Protein AF-A0A526QF40-F1 (afdb_monomer_lite)

Radius of gyration: 26.09 Å; chains: 1; bounding box: 60×50×56 Å

Structure (mmCIF, N/CA/C/O backbone):
data_AF-A0A526QF40-F1
#
_entry.id   AF-A0A526QF40-F1
#
loop_
_atom_site.group_PDB
_atom_site.id
_atom_site.type_symbol
_atom_site.label_atom_id
_atom_site.label_alt_id
_atom_site.label_comp_id
_atom_site.label_asym_id
_atom_site.label_entity_id
_atom_site.label_seq_id
_atom_site.pdbx_PDB_ins_code
_atom_site.Cartn_x
_atom_site.Cartn_y
_atom_site.Cartn_z
_atom_site.occupancy
_atom_site.B_iso_or_equiv
_atom_site.auth_seq_id
_atom_site.auth_comp_id
_atom_site.auth_asym_id
_atom_site.auth_atom_id
_atom_site.pdbx_PDB_model_num
ATOM 1 N N . TYR A 1 1 ? -21.913 17.035 0.992 1.00 88.56 1 TYR A N 1
ATOM 2 C CA . TYR A 1 1 ? -21.955 15.615 1.422 1.00 88.56 1 TYR A CA 1
ATOM 3 C C . TYR A 1 1 ? -23.351 15.010 1.509 1.00 88.56 1 TYR A C 1
ATOM 5 O O . TYR A 1 1 ? -23.671 14.217 0.642 1.00 88.56 1 TYR A O 1
ATOM 13 N N . LYS A 1 2 ? -24.195 15.304 2.517 1.00 87.56 2 LYS A N 1
ATOM 14 C CA . LYS A 1 2 ? -25.513 14.632 2.636 1.00 87.56 2 LYS A CA 1
ATOM 15 C C . LYS A 1 2 ? -26.484 14.991 1.498 1.00 87.56 2 LYS A C 1
ATOM 17 O O . LYS A 1 2 ? -27.150 14.095 1.007 1.00 87.56 2 LYS A O 1
ATOM 22 N N . LEU A 1 3 ? -26.480 16.245 1.030 1.00 88.25 3 LEU A N 1
ATOM 23 C CA . LEU A 1 3 ? -27.212 16.661 -0.179 1.00 88.25 3 LEU A CA 1
ATOM 24 C C . LEU A 1 3 ? -26.715 15.911 -1.424 1.00 88.25 3 LEU A C 1
ATOM 26 O O . LEU A 1 3 ? -27.496 15.237 -2.069 1.00 88.25 3 LEU A O 1
ATOM 30 N N . GLU A 1 4 ? -25.400 15.880 -1.661 1.00 87.56 4 GLU A N 1
ATOM 31 C CA . GLU A 1 4 ? -24.815 15.108 -2.774 1.00 87.56 4 GLU A CA 1
ATOM 32 C C . GLU A 1 4 ? -25.116 13.600 -2.722 1.00 87.56 4 GLU A C 1
ATOM 34 O O . GLU A 1 4 ? -25.084 12.930 -3.751 1.00 87.56 4 GLU A O 1
ATOM 39 N N . LEU A 1 5 ? -25.341 13.033 -1.531 1.00 87.12 5 LEU A N 1
ATOM 40 C CA . LEU A 1 5 ? -25.782 11.645 -1.394 1.00 87.12 5 LEU A CA 1
ATOM 41 C C . LEU A 1 5 ? -27.256 11.482 -1.770 1.00 87.12 5 LEU A C 1
ATOM 43 O O . LEU A 1 5 ? -27.592 10.454 -2.340 1.00 87.12 5 LEU A O 1
ATOM 47 N N . ILE A 1 6 ? -28.106 12.465 -1.462 1.00 89.56 6 ILE A N 1
ATOM 48 C CA . ILE A 1 6 ? -29.512 12.488 -1.886 1.00 89.56 6 ILE A CA 1
ATOM 49 C C . ILE A 1 6 ? -29.590 12.627 -3.407 1.00 89.56 6 ILE A C 1
ATOM 51 O O . ILE A 1 6 ? -30.239 11.806 -4.039 1.00 89.56 6 ILE A O 1
ATOM 55 N N . ASP A 1 7 ? -28.855 13.576 -3.990 1.00 90.06 7 ASP A N 1
ATOM 56 C CA . ASP A 1 7 ? -28.849 13.830 -5.440 1.00 90.06 7 ASP A CA 1
ATOM 57 C C . ASP A 1 7 ? -28.314 12.635 -6.253 1.00 90.06 7 ASP A C 1
ATOM 59 O O . ASP A 1 7 ? -28.586 12.501 -7.442 1.00 90.06 7 ASP A O 1
ATOM 63 N N . ALA A 1 8 ? -27.522 11.761 -5.622 1.00 88.31 8 ALA A N 1
ATOM 64 C CA . ALA A 1 8 ? -27.008 10.539 -6.234 1.00 88.31 8 ALA A CA 1
ATOM 65 C C . ALA A 1 8 ? -27.970 9.342 -6.128 1.00 88.31 8 ALA A C 1
ATOM 67 O O . ALA A 1 8 ? -27.685 8.290 -6.708 1.00 88.31 8 ALA A O 1
ATOM 68 N N . ILE A 1 9 ? -29.059 9.453 -5.363 1.00 88.00 9 ILE A N 1
ATOM 69 C CA . ILE A 1 9 ? -30.074 8.404 -5.249 1.00 88.00 9 ILE A CA 1
ATOM 70 C C . ILE A 1 9 ? -31.098 8.610 -6.375 1.00 88.00 9 ILE A C 1
ATOM 72 O O . ILE A 1 9 ? -31.646 9.702 -6.480 1.00 88.00 9 ILE A O 1
ATOM 76 N N . PRO A 1 10 ? -31.365 7.588 -7.210 1.00 91.56 10 PRO A N 1
ATOM 77 C CA . PRO A 1 10 ? -32.375 7.675 -8.262 1.00 91.56 10 PRO A CA 1
ATOM 78 C C . PRO A 1 10 ? -33.768 8.043 -7.737 1.00 91.56 10 PRO A C 1
ATOM 80 O O . PRO A 1 10 ? -34.163 7.580 -6.665 1.00 91.56 10 PRO A O 1
ATOM 83 N N . ASP A 1 11 ? -34.525 8.806 -8.529 1.00 89.25 11 ASP A N 1
ATOM 84 C CA . ASP A 1 11 ? -35.860 9.314 -8.167 1.00 89.25 11 ASP A CA 1
ATOM 85 C C . ASP A 1 11 ? -36.890 8.207 -7.880 1.00 89.25 11 ASP A C 1
ATOM 87 O O . ASP A 1 11 ? -37.885 8.438 -7.196 1.00 89.25 11 ASP A O 1
ATOM 91 N N . ASP A 1 12 ? -36.668 6.997 -8.401 1.00 92.56 12 ASP A N 1
ATOM 92 C CA . ASP A 1 12 ? -37.526 5.829 -8.195 1.00 92.56 12 ASP A CA 1
ATOM 93 C C . ASP A 1 12 ? -37.230 5.073 -6.885 1.00 92.56 12 ASP A C 1
ATOM 95 O O . ASP A 1 12 ? -37.851 4.044 -6.614 1.00 92.56 12 ASP A O 1
ATOM 99 N N . GLN A 1 13 ? -36.294 5.562 -6.061 1.00 88.94 13 GLN A N 1
ATOM 100 C CA . GLN A 1 13 ? -35.914 4.937 -4.796 1.00 88.94 13 GLN A CA 1
ATOM 101 C C . GLN A 1 13 ? -36.333 5.756 -3.575 1.00 88.94 13 GLN A C 1
ATOM 103 O O . GLN A 1 13 ? -36.041 6.943 -3.453 1.00 88.94 13 GLN A O 1
ATOM 108 N N . ASP A 1 14 ? -36.911 5.066 -2.591 1.00 87.25 14 ASP A N 1
ATOM 109 C CA . ASP A 1 14 ? -37.282 5.681 -1.320 1.00 87.25 14 ASP A CA 1
ATOM 110 C C . ASP A 1 14 ? -36.059 6.173 -0.528 1.00 87.25 14 ASP A C 1
ATOM 112 O O . ASP A 1 14 ? -35.090 5.439 -0.274 1.00 87.25 14 ASP A O 1
ATOM 116 N N . LEU A 1 15 ? -36.156 7.409 -0.040 1.00 89.25 15 LEU A N 1
ATOM 117 C CA . LEU A 1 15 ? -35.230 7.978 0.932 1.00 89.25 15 LEU A CA 1
ATOM 118 C C . LEU A 1 15 ? -35.667 7.607 2.350 1.00 89.25 15 LEU A C 1
ATOM 120 O O . LEU A 1 15 ? -36.822 7.782 2.736 1.00 89.25 15 LEU A O 1
ATOM 124 N N . LYS A 1 16 ? -34.719 7.124 3.154 1.00 90.50 16 LYS A N 1
ATOM 125 C CA . LYS A 1 16 ? -34.937 6.808 4.568 1.00 90.50 16 LYS A CA 1
ATOM 126 C C . LYS A 1 16 ? -33.999 7.628 5.438 1.00 90.50 16 LYS A C 1
ATOM 128 O O . LYS A 1 16 ? -32.801 7.717 5.166 1.00 90.50 16 LYS A O 1
ATOM 133 N N . ILE A 1 17 ? -34.565 8.210 6.488 1.00 91.69 17 ILE A N 1
ATOM 134 C CA . ILE A 1 17 ? -33.840 8.932 7.530 1.00 91.69 17 ILE A CA 1
ATOM 135 C C . ILE A 1 17 ? -34.020 8.147 8.825 1.00 91.69 17 ILE A C 1
ATOM 137 O O . ILE A 1 17 ? -35.141 7.815 9.209 1.00 91.69 17 ILE A O 1
ATOM 141 N N . TYR A 1 18 ? -32.909 7.850 9.487 1.00 93.31 18 TYR A N 1
ATOM 142 C CA . TYR A 1 18 ? -32.903 7.319 10.839 1.00 93.31 18 TYR A CA 1
ATOM 143 C C . TYR A 1 18 ? -32.819 8.480 11.828 1.00 93.31 18 TYR A C 1
ATOM 145 O O . TYR A 1 18 ? -31.994 9.371 11.648 1.00 93.31 18 TYR A O 1
ATOM 153 N N . ALA A 1 19 ? -33.645 8.468 12.871 1.00 93.25 19 ALA A N 1
ATOM 154 C CA . ALA A 1 19 ? -33.648 9.490 13.912 1.00 93.25 19 ALA A CA 1
ATOM 155 C C . ALA A 1 19 ? -33.540 8.849 15.302 1.00 93.25 19 ALA A C 1
ATOM 157 O O . ALA A 1 19 ? -34.171 7.831 15.581 1.00 93.25 19 ALA A O 1
ATOM 158 N N . GLN A 1 20 ? -32.744 9.465 16.171 1.00 92.81 20 GLN A N 1
ATOM 159 C CA . GLN A 1 20 ? -32.488 9.074 17.551 1.00 92.81 20 GLN A CA 1
ATOM 160 C C . GLN A 1 20 ? -32.451 10.336 18.428 1.00 92.81 20 GLN A C 1
ATOM 162 O O . GLN A 1 20 ? -31.409 10.978 18.572 1.00 92.81 20 GLN A O 1
ATOM 167 N N . GLY A 1 21 ? -33.588 10.684 19.037 1.00 91.12 21 GLY A N 1
ATOM 168 C CA . GLY A 1 21 ? -33.730 11.948 19.768 1.00 91.12 21 GLY A CA 1
ATOM 169 C C . GLY A 1 21 ? -33.540 13.139 18.826 1.00 91.12 21 GLY A C 1
ATOM 170 O O . GLY A 1 21 ? -34.165 13.185 17.770 1.00 91.12 21 GL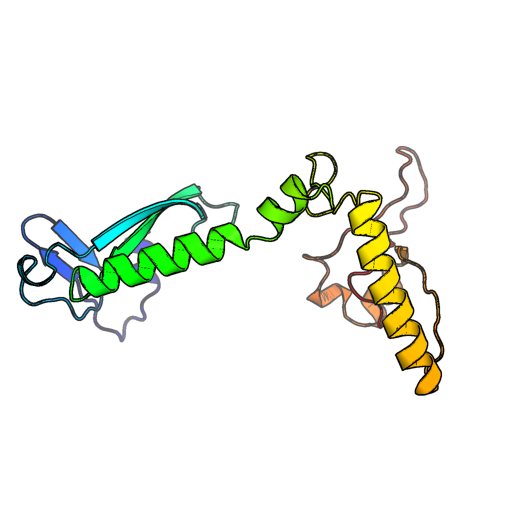Y A O 1
ATOM 171 N N . ASP A 1 22 ? -32.641 14.054 19.183 1.00 94.62 22 ASP A N 1
ATOM 172 C CA . ASP A 1 22 ? -32.321 15.235 18.367 1.00 94.62 22 ASP A CA 1
ATOM 173 C C . ASP A 1 22 ? -31.341 14.936 17.218 1.00 94.62 22 ASP A C 1
ATOM 175 O O . ASP A 1 22 ? -31.096 15.786 16.361 1.00 94.62 22 ASP A O 1
ATOM 179 N N . TRP A 1 23 ? -30.751 13.735 17.193 1.00 94.62 23 TRP A N 1
ATOM 180 C CA . TRP A 1 23 ? -29.828 13.320 16.143 1.00 94.62 23 TRP A CA 1
ATOM 181 C C . TRP A 1 23 ? -30.563 12.569 15.036 1.00 94.62 23 TRP A C 1
ATOM 183 O O . TRP A 1 23 ? -31.390 11.703 15.308 1.00 94.62 23 TRP A O 1
ATOM 193 N N . PHE A 1 24 ? -30.226 12.842 13.780 1.00 93.62 24 PHE A N 1
ATOM 194 C CA . PHE A 1 24 ? -30.733 12.089 12.641 1.00 93.62 24 PHE A CA 1
ATOM 195 C C . PHE A 1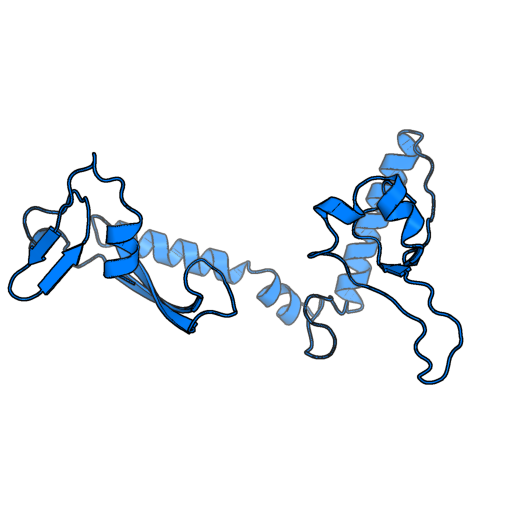 24 ? -29.654 11.916 11.578 1.00 93.62 24 PHE A C 1
ATOM 197 O O . PHE A 1 24 ? -28.728 12.722 11.474 1.00 93.62 24 PHE A O 1
ATOM 204 N N . ASP A 1 25 ? -29.791 10.868 10.770 1.00 94.50 25 ASP A N 1
ATOM 205 C CA . ASP A 1 25 ? -28.910 10.625 9.643 1.00 94.50 25 ASP A CA 1
ATOM 206 C C . ASP A 1 25 ? -29.619 9.974 8.450 1.00 94.50 25 ASP A C 1
ATOM 208 O O . ASP A 1 25 ? -30.561 9.194 8.594 1.00 94.50 25 ASP A O 1
ATOM 212 N N . LEU A 1 26 ? -29.127 10.274 7.248 1.00 93.00 26 LEU A N 1
ATOM 213 C CA . LEU A 1 26 ? -29.527 9.606 6.015 1.00 93.00 26 LEU A CA 1
ATOM 214 C C . LEU A 1 26 ? -28.894 8.208 5.977 1.00 93.00 26 LEU A C 1
ATOM 216 O O . LEU A 1 26 ? -27.730 8.054 5.598 1.00 93.00 26 LEU A O 1
ATOM 220 N N . CYS A 1 27 ? -29.662 7.199 6.383 1.00 90.81 27 CYS A N 1
ATOM 221 C CA . CYS A 1 27 ? -29.246 5.802 6.408 1.00 90.81 27 CYS A CA 1
ATOM 222 C C . CYS A 1 27 ? -30.428 4.885 6.071 1.00 90.81 27 CYS A C 1
ATOM 224 O O . CYS A 1 27 ? -31.547 5.089 6.539 1.00 90.81 27 CYS A O 1
ATOM 226 N N . ARG A 1 28 ? -30.177 3.842 5.271 1.00 88.75 28 ARG A N 1
ATOM 227 C CA . ARG A 1 28 ? -31.207 2.870 4.865 1.00 88.75 28 ARG A CA 1
ATOM 228 C C . ARG A 1 28 ? -31.492 1.795 5.926 1.00 88.75 28 ARG A C 1
ATOM 230 O O . ARG A 1 28 ? -32.531 1.142 5.840 1.00 88.75 28 ARG 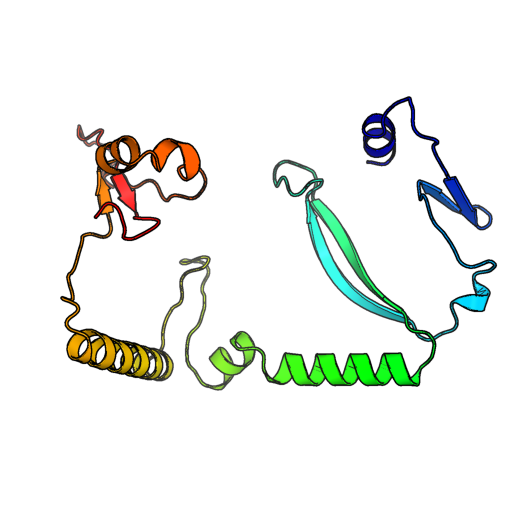A O 1
ATOM 237 N N . GLY A 1 29 ? -30.619 1.639 6.925 1.00 88.31 29 GLY A N 1
ATOM 238 C CA . GLY A 1 29 ? -30.752 0.637 7.987 1.00 88.31 29 GLY A CA 1
ATOM 239 C C . GLY A 1 29 ? -30.589 -0.819 7.505 1.00 88.31 29 GLY A C 1
ATOM 240 O O . GLY A 1 29 ? -30.052 -1.043 6.417 1.00 88.31 29 GLY A O 1
ATOM 241 N N . PRO A 1 30 ? -31.048 -1.814 8.294 1.00 92.00 30 PRO A N 1
ATOM 242 C CA . PRO A 1 30 ? -31.780 -1.666 9.557 1.00 92.00 30 PRO A CA 1
ATOM 243 C C . PRO A 1 30 ? -30.899 -1.183 10.717 1.00 92.00 30 PRO A C 1
ATOM 245 O O . PRO A 1 30 ? -29.676 -1.283 10.680 1.00 92.00 30 PRO A O 1
ATOM 248 N N . HIS A 1 31 ? -31.550 -0.672 11.760 1.00 93.12 31 HIS A N 1
ATOM 249 C CA . HIS A 1 31 ? -30.927 -0.267 13.019 1.00 93.12 31 HIS A CA 1
ATOM 250 C C . HIS A 1 31 ? -31.475 -1.118 14.168 1.00 93.12 31 HIS A C 1
ATOM 252 O O . HIS A 1 31 ? -32.529 -1.744 14.037 1.00 93.12 31 HIS A O 1
ATOM 258 N N . MET A 1 32 ? -30.764 -1.142 15.296 1.00 90.94 32 MET A N 1
ATOM 259 C CA . MET A 1 32 ? -31.287 -1.739 16.526 1.00 90.94 32 MET A CA 1
ATOM 260 C C . MET A 1 32 ? -32.535 -0.984 17.000 1.00 90.94 32 MET A C 1
ATOM 262 O O . MET A 1 32 ? -32.680 0.210 16.746 1.00 90.94 32 MET A O 1
ATOM 266 N N . ALA A 1 33 ? -33.431 -1.678 17.703 1.00 91.94 33 ALA A N 1
ATOM 267 C CA . ALA A 1 33 ? -34.675 -1.092 18.196 1.00 91.94 33 ALA A CA 1
ATOM 268 C C . ALA A 1 33 ? -34.429 -0.041 19.291 1.00 91.94 33 ALA A C 1
ATOM 270 O O . ALA A 1 33 ? -35.237 0.867 19.473 1.00 91.94 33 ALA A O 1
ATOM 271 N N . SER A 1 34 ? -33.315 -0.150 20.023 1.00 92.25 34 SER A N 1
ATOM 272 C CA . SER A 1 34 ? -32.855 0.890 20.942 1.00 92.25 34 SER A CA 1
ATOM 273 C C . SER A 1 34 ? -31.333 0.916 21.052 1.00 92.25 34 SER A C 1
ATOM 275 O O . SER A 1 34 ? -30.658 -0.100 20.876 1.00 92.25 34 SER A O 1
ATOM 277 N N . THR A 1 35 ? -30.779 2.073 21.417 1.00 91.44 35 THR A N 1
ATOM 278 C CA . THR A 1 35 ? -29.340 2.231 21.686 1.00 91.44 35 THR A CA 1
ATOM 279 C C . THR A 1 35 ? -28.863 1.390 22.870 1.00 91.44 35 THR A C 1
ATOM 281 O O . THR A 1 35 ? -27.692 1.029 22.924 1.00 91.44 35 THR A O 1
ATOM 284 N N . GLY A 1 36 ? -29.761 1.002 23.782 1.00 90.69 36 GLY A N 1
ATOM 285 C CA . GLY A 1 36 ? -29.444 0.083 24.877 1.00 90.69 36 GLY A CA 1
ATOM 286 C C . GLY A 1 36 ? -29.033 -1.317 24.404 1.00 90.69 36 GLY A C 1
ATOM 287 O O . GLY A 1 36 ? -28.323 -2.010 25.126 1.00 90.69 36 GLY A O 1
ATOM 288 N N . GLN A 1 37 ? -29.420 -1.722 23.188 1.00 91.69 37 GLN A N 1
ATOM 289 C CA . GLN A 1 37 ? -29.035 -3.015 22.607 1.00 91.69 37 GLN A CA 1
ATOM 290 C C . GLN A 1 37 ? -27.593 -3.047 22.085 1.00 91.69 37 GLN A C 1
ATOM 292 O O . GLN A 1 37 ? -27.069 -4.131 21.847 1.00 91.69 37 GLN A O 1
ATOM 297 N N . ILE A 1 38 ? -26.947 -1.886 21.919 1.00 89.94 38 ILE A N 1
ATOM 298 C CA . ILE A 1 38 ? -25.546 -1.801 21.477 1.00 89.94 38 ILE A CA 1
ATOM 299 C C . ILE A 1 38 ? -24.617 -2.424 22.530 1.00 89.94 38 ILE A C 1
ATOM 301 O O . ILE A 1 38 ? -23.587 -3.003 22.191 1.00 89.94 38 ILE A O 1
ATOM 305 N N . GLY A 1 39 ? -24.989 -2.325 23.811 1.00 90.50 39 GLY A N 1
ATOM 306 C CA . GLY A 1 39 ? -24.154 -2.767 24.920 1.00 90.50 39 GLY A CA 1
ATOM 307 C C . GLY A 1 39 ? -22.865 -1.948 25.046 1.00 90.50 39 GLY A C 1
ATOM 308 O O . GLY A 1 39 ? -22.768 -0.820 24.564 1.00 90.50 39 GLY A O 1
ATOM 309 N N . ASN A 1 40 ? -21.867 -2.529 25.717 1.00 94.00 40 ASN A N 1
ATOM 310 C CA . ASN A 1 40 ? -20.582 -1.873 25.999 1.00 94.00 40 ASN A CA 1
ATOM 311 C C . ASN A 1 40 ? -19.418 -2.434 25.164 1.00 94.00 40 ASN A C 1
ATOM 313 O O . ASN A 1 40 ? -18.301 -1.932 25.256 1.00 94.00 40 ASN A O 1
ATOM 317 N N . ALA A 1 41 ? -19.663 -3.464 24.350 1.00 96.81 41 ALA A N 1
ATOM 318 C CA . ALA A 1 41 ? -18.636 -4.170 23.588 1.00 96.81 41 ALA A CA 1
ATOM 319 C C . ALA A 1 41 ? -18.308 -3.457 22.264 1.00 96.81 41 ALA A C 1
ATOM 321 O O . ALA A 1 41 ? -18.381 -4.036 21.179 1.00 96.81 41 ALA A O 1
ATOM 322 N N . PHE A 1 42 ? -17.919 -2.185 22.343 1.00 96.81 42 PHE A N 1
ATOM 323 C CA . PHE A 1 42 ? -17.432 -1.412 21.204 1.00 96.81 42 PHE A CA 1
ATOM 324 C C . PHE A 1 42 ? -16.190 -0.599 21.577 1.00 96.81 42 PHE A C 1
ATOM 326 O O . PHE A 1 42 ? -15.984 -0.232 22.731 1.00 96.81 42 PHE A O 1
ATOM 333 N N . LYS A 1 43 ? -15.336 -0.316 20.591 1.00 96.75 43 LYS A N 1
ATOM 334 C CA . LYS A 1 43 ? -14.088 0.427 20.802 1.00 96.75 43 LYS A CA 1
ATOM 335 C C . LYS A 1 43 ? -13.753 1.318 19.612 1.00 96.75 43 LYS A C 1
ATOM 337 O O . LYS A 1 43 ? -13.860 0.895 18.460 1.00 96.75 43 LYS A O 1
ATOM 342 N N . LEU A 1 44 ? -13.319 2.546 19.901 1.00 97.12 44 LEU A N 1
ATOM 343 C CA . LEU A 1 44 ? -12.691 3.432 18.919 1.00 97.12 44 LEU A CA 1
ATOM 344 C C . LEU A 1 44 ? -11.245 2.989 18.690 1.00 97.12 44 LEU A C 1
ATOM 346 O O . LEU A 1 44 ? -10.510 2.739 19.643 1.00 97.12 44 LEU A O 1
ATOM 350 N N . MET A 1 45 ? -10.847 2.896 17.426 1.00 94.88 45 MET A N 1
ATOM 351 C CA . MET A 1 45 ? -9.590 2.271 17.022 1.00 94.88 45 MET A CA 1
ATOM 352 C C . MET A 1 45 ? -8.541 3.306 16.621 1.00 94.88 45 MET A C 1
ATOM 354 O O . MET A 1 45 ? -7.533 3.468 17.298 1.00 94.88 45 MET A O 1
ATOM 358 N N . LYS A 1 46 ? -8.754 3.998 15.499 1.00 93.94 46 LYS A N 1
ATOM 359 C CA . LYS A 1 46 ? -7.784 4.951 14.946 1.00 93.94 46 LYS A CA 1
ATOM 360 C C . LYS A 1 46 ? -8.470 6.067 14.175 1.00 93.94 46 LYS A C 1
ATOM 362 O O . LYS A 1 46 ? -9.587 5.897 13.687 1.00 93.94 46 LYS A O 1
ATOM 367 N N . VAL A 1 47 ? -7.760 7.176 14.018 1.00 95.81 47 VAL A N 1
ATOM 368 C CA . VAL A 1 47 ? -8.161 8.311 13.183 1.00 95.81 47 VAL A CA 1
ATOM 369 C C . VAL A 1 47 ? -7.313 8.310 11.912 1.00 95.81 47 VAL A C 1
ATOM 371 O O . VAL A 1 47 ? -6.122 8.011 11.964 1.00 95.81 47 VAL A O 1
ATOM 374 N N . ALA A 1 48 ? -7.920 8.608 10.766 1.00 94.19 48 ALA A N 1
ATOM 375 C CA . ALA A 1 48 ? -7.229 8.745 9.488 1.00 94.19 48 ALA A CA 1
ATOM 376 C C . ALA A 1 48 ? -7.813 9.902 8.668 1.00 94.19 48 ALA A C 1
ATOM 378 O O . ALA A 1 48 ? -8.983 10.245 8.826 1.00 94.19 48 ALA A O 1
ATOM 379 N N . GLY A 1 49 ? -7.019 10.458 7.755 1.00 94.56 49 GLY A N 1
ATOM 380 C CA . GLY A 1 49 ? -7.529 11.324 6.694 1.00 94.56 49 GLY A CA 1
ATOM 381 C C . GLY A 1 49 ? -8.193 10.503 5.586 1.00 94.56 49 GLY A C 1
ATOM 382 O O . GLY A 1 49 ? -7.772 9.383 5.291 1.00 94.56 49 GLY A O 1
ATOM 383 N N . ALA A 1 50 ? -9.240 11.044 4.976 1.00 92.56 50 ALA A N 1
ATOM 384 C CA . ALA A 1 50 ? -9.860 10.490 3.780 1.00 92.56 50 ALA A CA 1
ATOM 385 C C . ALA A 1 50 ? -10.331 11.618 2.867 1.00 92.56 50 ALA A C 1
ATOM 387 O O . ALA A 1 50 ? -10.796 12.641 3.348 1.00 92.56 50 ALA A O 1
ATOM 388 N N . TYR A 1 51 ? -10.277 11.414 1.559 1.00 91.38 51 TYR A N 1
ATOM 389 C CA . TYR A 1 51 ? -10.800 12.382 0.601 1.00 91.38 51 TYR A CA 1
ATOM 390 C C . TYR A 1 51 ? -12.195 11.977 0.130 1.00 91.38 51 TYR A C 1
ATOM 392 O O . TYR A 1 51 ? -12.493 10.783 -0.011 1.00 91.38 51 TYR A O 1
ATOM 400 N N . TRP A 1 52 ? -13.071 12.959 -0.090 1.00 91.38 52 TRP A N 1
ATOM 401 C CA . TRP A 1 52 ? -14.420 12.696 -0.588 1.00 91.38 52 TRP A CA 1
ATOM 402 C C . TRP A 1 52 ? -14.365 11.996 -1.951 1.00 91.38 52 TRP A C 1
ATOM 404 O O . TRP A 1 52 ? -13.645 12.429 -2.850 1.00 91.38 52 TRP A O 1
ATOM 414 N N . ARG A 1 53 ? -15.084 10.869 -2.075 1.00 87.38 53 ARG A N 1
ATOM 415 C CA . ARG A 1 53 ? -15.050 9.950 -3.235 1.00 87.38 53 ARG A CA 1
ATOM 416 C C . ARG A 1 53 ? -13.644 9.466 -3.648 1.00 87.38 53 ARG A C 1
ATOM 418 O O . ARG A 1 53 ? -13.489 8.931 -4.737 1.00 87.38 53 ARG A O 1
ATOM 425 N N . GLY A 1 54 ? -12.644 9.595 -2.772 1.00 86.81 54 GLY A N 1
ATOM 426 C CA . GLY A 1 54 ? -11.260 9.202 -3.053 1.00 86.81 54 GLY A CA 1
ATOM 427 C C . GLY A 1 54 ? -10.474 10.182 -3.930 1.00 86.81 54 GLY A C 1
ATOM 428 O O . GLY A 1 54 ? -9.348 9.867 -4.292 1.00 86.81 54 GLY A O 1
ATOM 429 N N . ASP A 1 55 ? -11.031 11.352 -4.250 1.00 87.88 55 ASP A N 1
ATOM 430 C CA . ASP A 1 55 ? -10.377 12.363 -5.087 1.00 87.88 55 ASP A CA 1
ATOM 431 C C . ASP A 1 55 ? -9.608 13.370 -4.222 1.00 87.88 55 ASP A C 1
ATOM 433 O O . ASP A 1 55 ? -10.203 14.113 -3.441 1.00 87.88 55 ASP A O 1
ATOM 437 N N . SER A 1 56 ? -8.281 13.401 -4.369 1.00 87.75 56 SER A N 1
ATOM 438 C CA . SER A 1 56 ? -7.375 14.265 -3.602 1.00 87.75 56 SER A CA 1
ATOM 439 C C . SER A 1 56 ? -7.564 15.764 -3.847 1.00 87.75 56 SER A C 1
ATOM 441 O O . SER A 1 56 ? -7.027 16.560 -3.081 1.00 87.75 56 SER A O 1
ATOM 443 N N . ASN A 1 57 ? -8.314 16.159 -4.881 1.00 91.50 57 ASN A N 1
ATOM 444 C CA . ASN A 1 57 ? -8.680 17.558 -5.119 1.00 91.50 57 ASN A CA 1
ATOM 445 C C . ASN A 1 57 ? -9.834 18.030 -4.219 1.00 91.50 57 ASN A C 1
ATOM 447 O O . ASN A 1 57 ? -10.062 19.232 -4.085 1.00 91.50 57 ASN A O 1
ATOM 451 N N . ASN A 1 58 ? -10.567 17.102 -3.596 1.00 92.00 58 ASN A N 1
ATOM 452 C CA . ASN A 1 58 ? -11.651 17.427 -2.675 1.00 92.00 58 ASN A CA 1
ATOM 453 C C . ASN A 1 58 ? -11.137 17.734 -1.258 1.00 92.00 58 ASN A C 1
ATOM 455 O O . ASN A 1 58 ? -10.018 17.360 -0.898 1.00 92.00 58 ASN A O 1
ATOM 459 N N . PRO A 1 59 ? -11.963 18.359 -0.395 1.00 91.25 59 PRO A N 1
ATOM 460 C CA . PRO A 1 59 ? -11.593 18.591 0.996 1.00 91.25 59 PRO A CA 1
ATOM 461 C C . PRO A 1 59 ? -11.234 17.291 1.732 1.00 91.25 59 PRO A C 1
ATOM 463 O O . PRO A 1 59 ? -11.934 16.278 1.628 1.00 91.25 59 PRO A O 1
ATOM 466 N N . MET A 1 60 ? -10.157 17.339 2.521 1.00 93.56 60 MET A N 1
ATOM 467 C CA . MET A 1 60 ? -9.770 16.241 3.404 1.00 93.56 60 MET A CA 1
ATOM 468 C C . MET A 1 60 ? -10.768 16.122 4.564 1.00 93.56 60 MET A C 1
ATOM 470 O O . MET A 1 60 ? -11.056 17.087 5.269 1.00 93.56 60 MET A O 1
ATOM 474 N N . LEU A 1 61 ? -11.270 14.911 4.778 1.00 95.19 61 LEU A N 1
ATOM 475 C CA . LEU A 1 61 ? -12.178 14.525 5.850 1.00 95.19 61 LEU A CA 1
ATOM 476 C C . LEU A 1 61 ? -11.441 13.748 6.938 1.00 95.19 61 LEU A C 1
ATOM 478 O O . LEU A 1 61 ? -10.536 12.960 6.660 1.00 95.19 61 LEU A O 1
ATOM 482 N N . THR A 1 62 ? -11.907 13.896 8.175 1.00 96.38 62 THR A N 1
ATOM 483 C CA . THR A 1 62 ? -11.457 13.080 9.306 1.00 96.38 62 THR A CA 1
ATOM 484 C C . THR A 1 62 ? -12.315 11.825 9.407 1.00 96.38 62 THR A C 1
ATOM 486 O O . THR A 1 62 ? -13.523 11.897 9.628 1.00 96.38 62 THR A O 1
ATOM 489 N N . ARG A 1 63 ? -11.692 10.655 9.271 1.00 96.31 63 ARG A N 1
ATOM 490 C CA . ARG A 1 63 ? -12.328 9.346 9.428 1.00 96.31 63 ARG A CA 1
ATOM 491 C C . ARG A 1 63 ? -11.943 8.734 10.771 1.00 96.31 63 ARG A C 1
ATOM 493 O O . ARG A 1 63 ? -10.762 8.534 11.043 1.00 96.31 63 ARG A O 1
ATOM 500 N N . ILE A 1 64 ? -12.941 8.379 11.574 1.00 97.00 64 ILE A N 1
ATOM 501 C CA . ILE A 1 64 ? -12.768 7.672 12.848 1.00 97.00 64 ILE A CA 1
ATOM 502 C C . ILE A 1 64 ? -13.171 6.211 12.636 1.00 97.00 64 ILE A C 1
ATOM 504 O O . ILE A 1 64 ? -14.298 5.930 12.236 1.00 97.00 64 ILE A O 1
ATOM 508 N N . TYR A 1 65 ? -12.249 5.282 12.879 1.00 97.06 65 TYR A N 1
ATOM 509 C CA . TYR A 1 65 ? -12.521 3.847 12.831 1.00 97.06 65 TYR A CA 1
ATOM 510 C C . TYR A 1 65 ? -12.953 3.342 14.207 1.00 97.06 65 TYR A C 1
ATOM 512 O O . TYR A 1 65 ? -12.357 3.711 15.219 1.00 97.06 65 TYR A O 1
ATOM 520 N N . GLY A 1 66 ? -13.932 2.444 14.230 1.00 96.69 66 GLY A N 1
ATOM 521 C CA . GLY A 1 66 ? -14.397 1.744 15.423 1.00 96.69 66 GLY A CA 1
ATOM 522 C C . GLY A 1 66 ? -14.804 0.310 15.096 1.00 96.69 66 GLY A C 1
ATOM 523 O O . GLY A 1 66 ? -14.950 -0.044 13.927 1.00 96.69 66 GLY A O 1
ATOM 524 N N . THR A 1 67 ? -14.976 -0.509 16.126 1.00 97.25 67 THR A N 1
ATOM 525 C CA . THR A 1 67 ? -15.509 -1.876 16.030 1.00 97.25 67 THR A CA 1
ATOM 526 C C . THR A 1 67 ? -16.558 -2.089 17.117 1.00 97.25 67 THR A C 1
ATOM 528 O O . THR A 1 67 ? -16.448 -1.487 18.184 1.00 97.25 67 THR A O 1
ATOM 531 N N . ALA A 1 68 ? -17.546 -2.947 16.868 1.00 96.56 68 ALA A N 1
ATOM 532 C CA . ALA A 1 68 ? -18.572 -3.335 17.835 1.00 96.56 68 ALA A CA 1
ATOM 533 C C . ALA A 1 68 ? -18.860 -4.839 17.724 1.00 96.56 68 ALA A C 1
ATOM 535 O O . ALA A 1 68 ? -18.769 -5.396 16.630 1.00 96.56 68 ALA A O 1
ATOM 536 N N . TRP A 1 69 ? -19.182 -5.475 18.848 1.00 96.88 69 TRP A N 1
ATOM 537 C CA . TRP A 1 69 ? -19.374 -6.920 18.987 1.00 96.88 69 TRP A CA 1
ATOM 538 C C . TRP A 1 69 ? -20.590 -7.223 19.865 1.00 96.88 69 TRP A C 1
ATOM 540 O O . TRP A 1 69 ? -21.089 -6.340 20.559 1.00 96.88 69 TRP A O 1
ATOM 550 N N . ALA A 1 70 ? -21.077 -8.467 19.833 1.00 94.94 70 ALA A N 1
ATOM 551 C CA . ALA A 1 70 ? -22.249 -8.855 20.618 1.00 94.94 70 ALA A CA 1
ATOM 552 C C . ALA A 1 70 ? -21.952 -8.910 22.127 1.00 94.94 70 ALA A C 1
ATOM 554 O O . ALA A 1 70 ? -22.826 -8.621 22.942 1.00 94.94 70 ALA A O 1
ATOM 555 N N . ASP A 1 71 ? -20.720 -9.264 22.497 1.00 95.75 71 ASP A N 1
ATOM 556 C CA . ASP A 1 71 ? -20.273 -9.348 23.882 1.00 95.75 71 ASP A CA 1
ATOM 557 C C . ASP A 1 71 ? -18.801 -8.934 24.042 1.00 95.75 71 ASP A C 1
ATOM 559 O O . ASP A 1 71 ? -18.048 -8.782 23.074 1.00 95.75 71 ASP A O 1
ATOM 563 N N . GLN A 1 72 ? -18.397 -8.723 25.297 1.00 97.12 72 GLN A N 1
ATOM 564 C CA . GLN A 1 72 ? -17.050 -8.268 25.633 1.00 97.12 72 GLN A CA 1
ATOM 565 C C . GLN A 1 72 ? -15.976 -9.309 25.285 1.00 97.12 72 GLN A C 1
ATOM 567 O O . GLN A 1 72 ? -14.883 -8.933 24.874 1.00 97.12 72 GLN A O 1
ATOM 572 N N . ALA A 1 73 ? -16.284 -10.606 25.387 1.00 97.56 73 ALA A N 1
ATOM 573 C CA . ALA A 1 73 ? -15.318 -11.664 25.110 1.00 97.56 73 ALA A CA 1
ATOM 574 C C . ALA A 1 73 ? -14.920 -11.688 23.625 1.00 97.56 73 ALA A C 1
ATOM 576 O O . ALA A 1 73 ? -13.747 -11.868 23.300 1.00 97.56 73 ALA A O 1
ATOM 577 N N . GLN A 1 74 ? -15.870 -11.443 22.720 1.00 97.94 74 GLN A N 1
ATOM 578 C CA . GLN A 1 74 ? -15.604 -11.297 21.288 1.00 97.94 74 GLN A CA 1
ATOM 579 C C . GLN A 1 74 ? -14.758 -10.059 20.978 1.00 97.94 74 GLN A C 1
ATOM 581 O O . GLN A 1 74 ? -13.813 -10.140 20.190 1.00 97.94 74 GLN A O 1
ATOM 586 N N . LEU A 1 75 ? -15.066 -8.922 21.612 1.00 98.00 75 LEU A N 1
ATOM 587 C CA . LEU A 1 75 ? -14.275 -7.703 21.456 1.00 98.00 75 LEU A CA 1
ATOM 588 C C . LEU A 1 75 ? -12.833 -7.909 21.945 1.00 98.00 75 LEU A C 1
ATOM 590 O O . LEU A 1 75 ? -11.890 -7.480 21.278 1.00 98.00 75 LEU A O 1
ATOM 594 N N . ASP A 1 76 ? -12.642 -8.571 23.081 1.00 97.81 76 ASP A N 1
ATOM 595 C CA . ASP A 1 76 ? -11.313 -8.852 23.627 1.00 97.81 76 ASP A CA 1
ATOM 596 C C . ASP A 1 76 ? -10.535 -9.815 22.723 1.00 97.81 76 ASP A C 1
ATOM 598 O O . ASP A 1 76 ? -9.388 -9.534 22.375 1.00 97.81 76 ASP A O 1
ATOM 602 N N . ALA A 1 77 ? -11.179 -10.879 22.232 1.00 98.12 77 ALA A N 1
ATOM 603 C CA . ALA A 1 77 ? -10.572 -11.801 21.274 1.00 98.12 77 ALA A CA 1
ATOM 604 C C . ALA A 1 77 ? -10.132 -11.092 19.980 1.00 98.12 77 ALA A C 1
ATOM 606 O O . ALA A 1 77 ? -9.033 -11.336 19.474 1.00 98.12 77 ALA A O 1
ATOM 607 N N . TYR A 1 78 ? -10.958 -10.179 19.458 1.00 97.69 78 TYR A N 1
ATOM 608 C CA . TYR A 1 78 ? -10.609 -9.370 18.291 1.00 97.69 78 TYR A CA 1
ATOM 609 C C . TYR A 1 78 ? -9.408 -8.457 18.560 1.00 97.69 78 TYR A C 1
ATOM 611 O O . TYR A 1 78 ? -8.508 -8.363 17.727 1.00 97.69 78 TYR A O 1
ATOM 619 N N . GLN A 1 79 ? -9.358 -7.814 19.728 1.00 96.75 79 GLN A N 1
ATOM 620 C CA . GLN A 1 79 ? -8.227 -6.967 20.107 1.00 96.75 79 GLN A CA 1
ATOM 621 C C . GLN A 1 79 ? -6.932 -7.771 20.232 1.00 96.75 79 GLN A C 1
ATOM 623 O O . GLN A 1 79 ? -5.925 -7.371 19.654 1.00 96.75 79 GLN A O 1
ATOM 628 N N . THR A 1 80 ? -6.964 -8.935 20.888 1.00 97.44 80 THR A N 1
ATOM 629 C CA . THR A 1 80 ? -5.800 -9.828 20.963 1.00 97.44 80 THR A CA 1
ATOM 630 C C . THR A 1 80 ? -5.331 -10.253 19.571 1.00 97.44 80 THR A C 1
ATOM 632 O O . THR A 1 80 ? -4.132 -10.264 19.299 1.00 97.44 80 THR A O 1
ATOM 635 N N . MET A 1 81 ? -6.255 -10.551 18.652 1.00 97.44 81 MET A N 1
ATOM 636 C CA . MET A 1 81 ? -5.905 -10.879 17.266 1.00 97.44 81 MET A CA 1
ATOM 637 C C . MET A 1 81 ? -5.208 -9.712 16.551 1.00 97.44 81 MET A C 1
ATOM 639 O O . MET A 1 81 ? -4.208 -9.934 15.867 1.00 97.44 81 MET A O 1
ATOM 643 N N . LEU A 1 82 ? -5.676 -8.474 16.743 1.00 96.06 82 LEU A N 1
ATOM 644 C CA . LEU A 1 82 ? -5.024 -7.287 16.181 1.00 96.06 82 LEU A CA 1
ATOM 645 C C . LEU A 1 82 ? -3.625 -7.053 16.765 1.00 96.06 82 LEU A C 1
ATOM 647 O O . LEU A 1 82 ? -2.700 -6.753 16.012 1.00 96.06 82 LEU A O 1
ATOM 651 N N . GLU A 1 83 ? -3.450 -7.226 18.074 1.00 95.19 83 GLU A N 1
ATOM 652 C CA . GLU A 1 83 ? -2.143 -7.111 18.735 1.00 95.19 83 GLU A CA 1
ATOM 653 C C . GLU A 1 83 ? -1.154 -8.161 18.208 1.00 95.19 83 GLU A C 1
ATOM 655 O O . GLU A 1 83 ? 0.012 -7.862 17.933 1.00 95.19 83 GLU A O 1
ATOM 660 N N . GLU A 1 84 ? -1.614 -9.397 18.007 1.00 96.88 84 GLU A N 1
ATOM 661 C CA . GLU A 1 84 ? -0.810 -10.453 17.397 1.00 96.88 84 GLU A CA 1
ATOM 662 C C . GLU A 1 84 ? -0.479 -10.152 15.926 1.00 96.88 84 GLU A C 1
ATOM 664 O O . GLU A 1 84 ? 0.647 -10.409 15.483 1.00 96.88 84 GLU A O 1
ATOM 669 N N . ALA A 1 85 ? -1.409 -9.576 15.165 1.00 95.44 85 ALA A N 1
ATOM 670 C CA . ALA A 1 85 ? -1.148 -9.148 13.793 1.00 95.44 85 ALA A CA 1
ATOM 671 C C . ALA A 1 85 ? -0.097 -8.025 13.740 1.00 95.4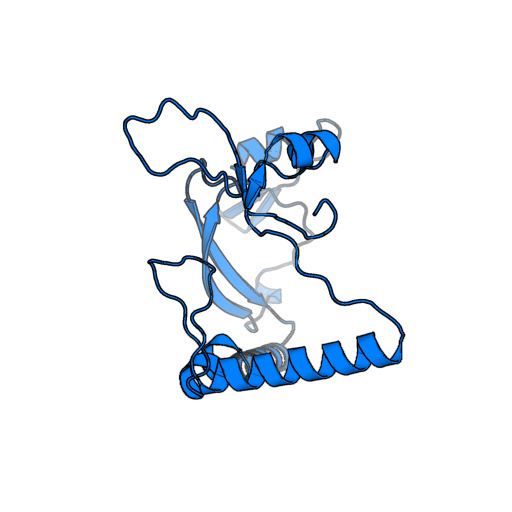4 85 ALA A C 1
ATOM 673 O O . ALA A 1 85 ? 0.827 -8.088 12.929 1.00 95.44 85 ALA A O 1
ATOM 674 N N . GLU A 1 86 ? -0.169 -7.043 14.644 1.00 93.94 86 GLU A N 1
ATOM 675 C CA . GLU A 1 86 ? 0.786 -5.931 14.718 1.00 93.94 86 GLU A CA 1
ATOM 676 C C . GLU A 1 86 ? 2.209 -6.400 15.061 1.00 93.94 86 GLU A C 1
ATOM 678 O O . GLU A 1 86 ? 3.189 -5.895 14.507 1.00 93.94 86 GLU A O 1
ATOM 683 N N . LYS A 1 87 ? 2.353 -7.428 15.909 1.00 95.19 87 LYS A N 1
ATOM 684 C CA . LYS A 1 87 ? 3.658 -8.065 16.179 1.00 95.19 87 LYS A CA 1
ATOM 685 C C . LYS A 1 87 ? 4.313 -8.652 14.924 1.00 95.19 87 LYS A C 1
ATOM 687 O O . LYS A 1 87 ? 5.529 -8.816 14.908 1.00 95.19 87 LYS A O 1
ATOM 692 N N . ARG A 1 88 ? 3.529 -8.969 13.889 1.00 96.44 88 ARG A N 1
ATOM 693 C CA . ARG A 1 88 ? 3.978 -9.602 12.637 1.00 96.44 88 ARG A CA 1
ATOM 694 C C . ARG A 1 88 ? 3.976 -8.637 11.450 1.00 96.44 88 ARG A C 1
ATOM 696 O O . ARG A 1 88 ? 4.139 -9.064 10.309 1.00 96.44 88 ARG A O 1
ATOM 703 N N . ASP A 1 89 ? 3.811 -7.341 11.701 1.00 96.81 89 ASP A N 1
ATOM 704 C CA . ASP A 1 89 ? 3.875 -6.327 10.657 1.00 96.81 89 ASP A CA 1
ATOM 705 C C . ASP A 1 89 ? 5.289 -6.263 10.057 1.00 96.81 89 ASP A C 1
ATOM 707 O O . ASP A 1 89 ? 6.269 -5.974 10.748 1.00 96.81 89 ASP A O 1
ATOM 711 N N . HIS A 1 90 ? 5.402 -6.503 8.749 1.00 96.38 90 HIS A N 1
ATOM 712 C CA . HIS A 1 90 ? 6.682 -6.497 8.039 1.00 96.38 90 HIS A CA 1
ATOM 713 C C . HIS A 1 90 ? 7.432 -5.159 8.140 1.00 96.38 90 HIS A C 1
ATOM 715 O O . HIS A 1 90 ? 8.653 -5.150 8.033 1.00 96.38 90 HIS A O 1
ATOM 721 N N . ARG A 1 91 ? 6.745 -4.034 8.369 1.00 94.94 91 ARG A N 1
ATOM 722 C CA . ARG A 1 91 ? 7.371 -2.714 8.557 1.00 94.94 91 ARG A CA 1
ATOM 723 C C . ARG A 1 91 ? 8.042 -2.624 9.922 1.00 94.94 91 ARG A C 1
ATOM 725 O O . ARG A 1 91 ? 9.149 -2.105 10.040 1.00 94.94 91 ARG A O 1
ATOM 732 N N . LYS A 1 92 ? 7.385 -3.172 10.950 1.00 95.19 92 LYS A N 1
ATOM 733 C CA . LYS A 1 92 ? 7.936 -3.275 12.305 1.00 95.19 92 LYS A CA 1
ATOM 734 C C . LYS A 1 92 ? 9.135 -4.218 12.312 1.00 95.19 92 LYS A C 1
ATOM 736 O O . LYS A 1 92 ? 10.221 -3.805 12.710 1.00 95.19 92 LYS A O 1
ATOM 741 N N . LEU A 1 93 ? 8.953 -5.430 11.790 1.00 96.88 93 LEU A N 1
ATOM 742 C CA . LEU A 1 93 ? 10.012 -6.436 11.698 1.00 96.88 93 LEU A CA 1
ATOM 743 C C . LEU A 1 93 ? 11.168 -5.969 10.808 1.00 96.88 93 LEU A C 1
ATOM 745 O O . LEU A 1 93 ? 12.323 -6.146 11.170 1.00 96.88 93 LEU A O 1
ATOM 749 N N . GLY A 1 94 ? 10.876 -5.324 9.677 1.00 97.12 94 GLY A N 1
ATOM 750 C CA . GLY A 1 94 ? 11.882 -4.784 8.764 1.00 97.12 94 GLY A CA 1
ATOM 751 C C . GLY A 1 94 ? 12.815 -3.787 9.445 1.00 97.12 94 GLY A C 1
ATOM 752 O O . GLY A 1 94 ? 14.027 -3.860 9.248 1.00 97.12 94 GLY A O 1
ATOM 753 N N . ARG A 1 95 ? 12.270 -2.929 10.315 1.00 95.56 95 ARG A N 1
ATOM 754 C CA . ARG A 1 95 ? 13.050 -2.005 11.145 1.00 95.56 95 ARG A CA 1
ATOM 755 C C . ARG A 1 95 ? 13.803 -2.723 12.267 1.00 95.56 95 ARG A C 1
ATOM 757 O O . ARG A 1 95 ? 14.994 -2.495 12.429 1.00 95.56 95 ARG A O 1
ATOM 764 N N . GLU A 1 96 ? 13.132 -3.584 13.033 1.00 97.06 96 GLU A N 1
ATOM 765 C CA . GLU A 1 96 ? 13.736 -4.305 14.170 1.00 97.06 96 GLU A CA 1
ATOM 766 C C . GLU A 1 96 ? 14.876 -5.241 13.740 1.00 97.06 96 GLU A C 1
ATOM 768 O O . GLU A 1 96 ? 15.859 -5.409 14.459 1.00 97.06 96 GLU A O 1
ATOM 773 N N . MET A 1 97 ? 14.761 -5.833 12.551 1.00 97.69 97 MET A N 1
ATOM 774 C CA . MET A 1 97 ? 15.736 -6.769 11.993 1.00 97.69 97 MET A CA 1
ATOM 775 C C . MET A 1 97 ? 16.752 -6.109 11.053 1.00 97.69 97 MET A C 1
ATOM 777 O O . MET A 1 97 ? 17.645 -6.807 10.562 1.00 97.69 97 MET A O 1
ATOM 781 N N . ASP A 1 98 ? 16.651 -4.795 10.825 1.00 97.69 98 ASP A N 1
ATOM 782 C CA . ASP A 1 98 ? 17.557 -4.032 9.959 1.00 97.69 98 ASP A CA 1
ATOM 783 C C . ASP A 1 98 ? 17.579 -4.568 8.508 1.00 97.69 98 ASP A C 1
ATOM 785 O O . ASP A 1 98 ? 18.620 -4.916 7.946 1.00 97.69 98 ASP A O 1
ATOM 789 N N . LEU A 1 99 ? 16.392 -4.725 7.911 1.00 98.44 99 LEU A N 1
ATOM 790 C CA . LEU A 1 99 ? 16.220 -5.314 6.577 1.00 98.44 99 LEU A CA 1
ATOM 791 C C . LEU A 1 99 ? 16.089 -4.265 5.472 1.00 98.44 99 LEU A C 1
ATOM 793 O O . LEU A 1 99 ? 16.668 -4.437 4.398 1.00 98.44 99 LEU A O 1
ATOM 797 N N . PHE A 1 100 ? 15.307 -3.217 5.712 1.00 98.19 100 PHE A N 1
ATOM 798 C CA . PHE A 1 100 ? 15.048 -2.144 4.757 1.00 98.19 100 PHE A CA 1
ATOM 799 C C . PHE A 1 100 ? 14.455 -0.927 5.468 1.00 98.19 100 PHE A C 1
ATOM 801 O O . PHE A 1 100 ? 13.962 -1.032 6.595 1.00 98.19 100 PHE A O 1
ATOM 808 N N . HIS A 1 101 ? 14.420 0.204 4.770 1.00 96.88 101 HIS A N 1
ATOM 809 C CA . HIS A 1 101 ? 13.637 1.364 5.179 1.00 96.88 101 HIS A CA 1
ATOM 810 C C . HIS A 1 101 ? 13.030 2.098 3.974 1.00 96.88 101 HIS A C 1
ATOM 812 O O . HIS A 1 101 ? 13.304 1.777 2.816 1.00 96.88 101 HIS A O 1
ATOM 818 N N . PHE A 1 102 ? 12.181 3.076 4.285 1.00 95.25 102 PHE A N 1
ATOM 819 C CA . PHE A 1 102 ? 11.655 4.071 3.356 1.00 95.25 102 PHE A CA 1
ATOM 820 C C . PHE A 1 102 ? 12.093 5.454 3.843 1.00 95.25 102 PHE A C 1
ATOM 822 O O . PHE A 1 102 ? 12.156 5.679 5.054 1.00 95.25 102 PHE A O 1
ATOM 829 N N . GLN A 1 103 ? 12.365 6.365 2.915 1.00 94.00 103 GLN A N 1
ATOM 830 C CA . GLN A 1 103 ? 12.750 7.751 3.190 1.00 94.00 103 GLN A CA 1
ATOM 831 C C . GLN A 1 103 ? 12.038 8.700 2.219 1.00 94.00 103 GLN A C 1
ATOM 833 O O . GLN A 1 103 ? 11.480 8.263 1.210 1.00 94.00 103 GLN A O 1
ATOM 838 N N . GLU A 1 104 ? 12.010 9.988 2.552 1.00 91.88 104 GLU A N 1
ATOM 839 C CA . GLU A 1 104 ? 11.194 10.993 1.859 1.00 91.88 104 GLU A CA 1
ATOM 840 C C . GLU A 1 104 ? 11.658 11.249 0.422 1.00 91.88 104 GLU A C 1
ATOM 842 O O . GLU A 1 104 ? 10.834 11.469 -0.459 1.00 91.88 104 GLU A O 1
ATOM 847 N N . GLU A 1 105 ? 12.957 11.118 0.155 1.00 92.12 105 GLU A N 1
ATOM 848 C CA . GLU A 1 105 ? 13.541 11.252 -1.183 1.00 92.12 105 GLU A CA 1
ATOM 849 C C . GLU A 1 105 ? 13.098 10.131 -2.135 1.00 92.12 105 GLU A C 1
ATOM 851 O O . GLU A 1 105 ? 13.295 10.225 -3.346 1.00 92.12 105 GLU A O 1
ATOM 856 N N . GLY A 1 106 ? 12.494 9.065 -1.600 1.00 89.44 106 GLY A N 1
ATOM 857 C CA . GLY A 1 106 ? 11.994 7.935 -2.364 1.00 89.44 106 GLY A CA 1
ATOM 858 C C . GLY A 1 106 ? 10.622 7.440 -1.895 1.00 89.44 106 GLY A C 1
ATOM 859 O O . GLY A 1 106 ? 10.528 6.332 -1.354 1.00 89.44 106 GLY A O 1
ATOM 860 N N . PRO A 1 107 ? 9.532 8.192 -2.130 1.00 90.62 107 PRO A N 1
ATOM 861 C CA . PRO A 1 107 ? 8.194 7.765 -1.741 1.00 90.62 107 PRO A CA 1
ATOM 862 C C . PRO A 1 107 ? 7.806 6.464 -2.453 1.00 90.62 107 PRO A C 1
ATOM 864 O O . PRO A 1 107 ? 7.741 6.396 -3.678 1.00 90.62 107 PRO A O 1
ATOM 867 N N . GLY A 1 108 ? 7.552 5.411 -1.675 1.00 90.75 108 GLY A N 1
ATOM 868 C CA . GLY A 1 108 ? 7.176 4.099 -2.208 1.00 90.75 108 GLY A CA 1
ATOM 869 C C . GLY A 1 108 ? 8.328 3.270 -2.790 1.00 90.75 108 GLY A C 1
ATOM 870 O O . GLY A 1 108 ? 8.071 2.160 -3.254 1.00 90.75 108 GLY A O 1
ATOM 871 N N . VAL A 1 109 ? 9.582 3.739 -2.727 1.00 94.44 109 VAL A N 1
ATOM 872 C CA . VAL A 1 109 ? 10.758 2.938 -3.106 1.00 94.44 109 VAL A CA 1
ATOM 873 C C . VAL A 1 109 ? 11.497 2.420 -1.873 1.00 94.44 109 VAL A C 1
ATOM 875 O O . VAL A 1 109 ? 11.645 3.108 -0.865 1.00 94.44 109 VAL A O 1
ATOM 878 N N . VAL A 1 110 ? 11.934 1.163 -1.939 1.00 96.69 110 VAL A N 1
ATOM 879 C CA . VAL A 1 110 ? 12.528 0.450 -0.801 1.00 96.69 110 VAL A CA 1
ATOM 880 C C . VAL A 1 110 ? 14.046 0.599 -0.825 1.00 96.69 110 VAL A C 1
ATOM 882 O O . VAL A 1 110 ? 14.691 0.203 -1.797 1.00 96.69 110 VAL A O 1
ATOM 885 N N . PHE A 1 111 ? 14.627 1.067 0.278 1.00 97.31 111 PHE A N 1
ATOM 886 C CA . PHE A 1 111 ? 16.071 1.064 0.489 1.00 97.31 111 PHE A CA 1
ATOM 887 C C . PHE A 1 111 ? 16.465 -0.215 1.226 1.00 97.31 111 PHE A C 1
ATOM 889 O O . PHE A 1 111 ? 16.275 -0.346 2.437 1.00 97.31 111 PHE A O 1
ATOM 896 N N . TRP A 1 112 ? 16.982 -1.192 0.482 1.00 97.94 112 TRP A N 1
ATOM 897 C CA . TRP A 1 11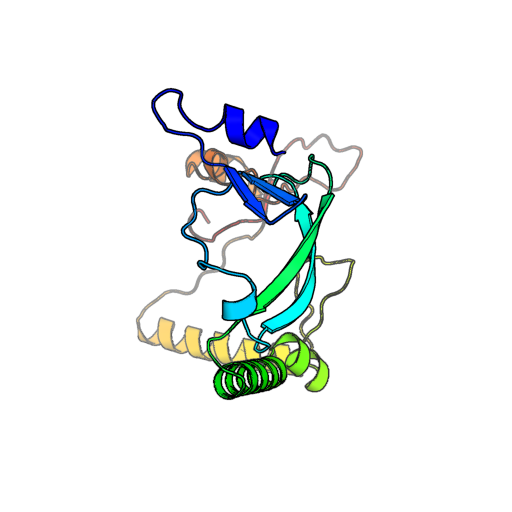2 ? 17.369 -2.492 1.029 1.00 97.94 112 TRP A CA 1
ATOM 898 C C . TRP A 1 112 ? 18.705 -2.425 1.767 1.00 97.94 112 TRP A C 1
ATOM 900 O O . TRP A 1 112 ? 19.719 -2.014 1.209 1.00 97.94 112 TRP A O 1
ATOM 910 N N . HIS A 1 113 ? 18.728 -2.903 3.010 1.00 98.38 113 HIS A N 1
ATOM 911 C CA . HIS A 1 113 ? 19.963 -3.058 3.777 1.00 98.38 113 HIS A CA 1
ATOM 912 C C . HIS A 1 113 ? 20.629 -4.391 3.427 1.00 98.38 113 HIS A C 1
ATOM 914 O O . HIS A 1 113 ? 20.012 -5.268 2.821 1.00 98.38 113 HIS A O 1
ATOM 920 N N . ALA A 1 114 ? 21.876 -4.603 3.856 1.00 98.50 114 ALA A N 1
ATOM 921 C CA . ALA A 1 114 ? 22.637 -5.806 3.506 1.00 98.50 114 ALA A CA 1
ATOM 922 C C . ALA A 1 114 ? 21.901 -7.122 3.843 1.00 98.50 114 ALA A C 1
ATOM 924 O O . ALA A 1 114 ? 21.893 -8.055 3.037 1.00 98.50 114 ALA A O 1
ATOM 925 N N . LYS A 1 115 ? 21.240 -7.198 5.009 1.00 98.38 115 LYS A N 1
ATOM 926 C CA . LYS A 1 115 ? 20.474 -8.385 5.429 1.00 98.38 115 LYS A CA 1
ATOM 927 C C . LYS A 1 115 ? 19.241 -8.611 4.553 1.00 98.38 115 LYS A C 1
ATOM 929 O O . LYS A 1 115 ? 19.041 -9.722 4.061 1.00 98.38 115 LYS A O 1
ATOM 934 N N . GLY A 1 116 ? 18.438 -7.566 4.340 1.00 98.38 116 GLY A N 1
ATOM 935 C CA . GLY A 1 116 ? 17.234 -7.645 3.512 1.00 98.38 116 GLY A CA 1
ATOM 936 C C . GLY A 1 116 ? 17.560 -7.929 2.049 1.00 98.38 116 GLY A C 1
ATOM 937 O O . GLY A 1 116 ? 16.940 -8.798 1.440 1.00 98.38 116 GLY A O 1
ATOM 938 N N . TRP A 1 117 ? 18.602 -7.295 1.509 1.00 98.50 117 TRP A N 1
ATOM 939 C CA . TRP A 1 117 ? 19.057 -7.542 0.145 1.00 98.50 117 TRP A CA 1
ATOM 940 C C . TRP A 1 117 ? 19.548 -8.976 -0.049 1.00 98.50 117 TRP A C 1
ATOM 942 O O . TRP A 1 117 ? 19.173 -9.625 -1.021 1.00 98.50 117 TRP A O 1
ATOM 952 N N . LYS A 1 118 ? 20.312 -9.525 0.906 1.00 98.56 118 LYS A N 1
ATOM 953 C CA . LYS A 1 118 ? 20.731 -10.934 0.869 1.00 98.56 118 LYS A CA 1
ATOM 954 C C . LYS A 1 118 ? 19.532 -11.887 0.880 1.00 98.56 118 LYS A C 1
ATOM 956 O O . LYS A 1 118 ? 19.518 -12.853 0.121 1.00 98.56 118 LYS A O 1
ATOM 961 N N . MET A 1 119 ? 18.524 -11.615 1.710 1.00 98.06 119 MET A N 1
ATOM 962 C CA . MET A 1 119 ? 17.279 -12.389 1.728 1.00 98.06 119 MET A CA 1
ATOM 963 C C . MET A 1 119 ? 16.574 -12.342 0.366 1.00 98.06 119 MET A C 1
ATOM 965 O O . MET A 1 119 ? 16.220 -13.388 -0.174 1.00 98.06 119 MET A O 1
ATOM 969 N N . PHE A 1 120 ? 16.422 -11.150 -0.214 1.00 98.19 120 PHE A N 1
ATOM 970 C CA . PHE A 1 120 ? 15.795 -10.969 -1.521 1.00 98.19 120 PHE A CA 1
ATOM 971 C C . PHE A 1 120 ? 16.563 -11.699 -2.635 1.00 98.19 120 PHE A C 1
ATOM 973 O O . PHE A 1 120 ? 15.972 -12.446 -3.412 1.00 98.19 120 PHE A O 1
ATOM 980 N N . GLN A 1 121 ? 17.892 -11.576 -2.663 1.00 98.56 121 GLN A N 1
ATOM 981 C CA . GLN A 1 121 ? 18.752 -12.267 -3.628 1.00 98.56 121 GLN A CA 1
ATOM 982 C C . GLN A 1 121 ? 18.647 -13.793 -3.526 1.00 98.56 121 GLN A C 1
ATOM 984 O O . GLN A 1 121 ? 18.637 -14.476 -4.547 1.00 98.56 121 GLN A O 1
ATOM 989 N N . ASN A 1 122 ? 18.499 -14.349 -2.320 1.00 98.56 122 ASN A N 1
ATOM 990 C CA . ASN A 1 122 ? 18.273 -15.787 -2.158 1.00 98.56 122 ASN A CA 1
ATOM 991 C C . ASN A 1 122 ? 16.962 -16.244 -2.821 1.00 98.56 122 ASN A C 1
ATOM 993 O O . ASN A 1 122 ? 16.938 -17.306 -3.444 1.00 98.56 122 ASN A O 1
ATOM 997 N N . LEU A 1 123 ? 15.893 -15.445 -2.725 1.00 98.38 123 LEU A N 1
ATOM 998 C CA . LEU A 1 123 ? 14.611 -15.731 -3.380 1.00 98.38 123 LEU A CA 1
ATOM 999 C C . LEU A 1 123 ? 14.722 -15.627 -4.905 1.00 98.38 123 LEU A C 1
ATOM 1001 O O . LEU A 1 123 ? 14.266 -16.525 -5.612 1.00 98.38 123 LEU A O 1
ATOM 1005 N N . VAL A 1 124 ? 15.382 -14.581 -5.413 1.00 98.19 124 VAL A N 1
ATOM 1006 C CA . VAL A 1 124 ? 15.641 -14.408 -6.853 1.00 98.19 124 VAL A CA 1
ATOM 1007 C C . VAL A 1 124 ? 16.435 -15.593 -7.402 1.00 98.19 124 VAL A C 1
ATOM 1009 O O . VAL A 1 124 ? 16.036 -16.199 -8.393 1.00 98.19 124 VAL A O 1
ATOM 1012 N N . ASN A 1 125 ? 17.518 -15.981 -6.729 1.00 98.50 125 ASN A N 1
ATOM 1013 C CA . ASN A 1 125 ? 18.352 -17.109 -7.143 1.00 98.50 125 ASN A CA 1
ATOM 1014 C C . ASN A 1 125 ? 17.596 -18.440 -7.080 1.00 98.50 125 ASN A C 1
ATOM 1016 O O . ASN A 1 125 ? 17.779 -19.289 -7.950 1.00 98.50 125 ASN A O 1
ATOM 1020 N N . TYR A 1 126 ? 16.721 -18.629 -6.087 1.00 98.50 126 TYR A N 1
ATOM 1021 C CA . TYR A 1 126 ? 15.827 -19.782 -6.064 1.00 98.50 126 TYR A CA 1
ATOM 1022 C C . TYR A 1 126 ? 14.934 -19.812 -7.310 1.00 98.50 126 TYR A C 1
ATOM 1024 O O . TYR A 1 126 ? 14.927 -20.822 -8.012 1.00 98.50 126 TYR A O 1
ATOM 1032 N N . MET A 1 127 ? 14.240 -18.711 -7.612 1.00 98.38 127 MET A N 1
ATOM 1033 C CA . MET A 1 127 ? 13.328 -18.632 -8.755 1.00 98.38 127 MET A CA 1
ATOM 1034 C C . MET A 1 127 ? 14.042 -18.818 -10.093 1.00 98.38 127 MET A C 1
ATOM 1036 O O . MET A 1 127 ? 13.548 -19.569 -10.927 1.00 98.38 127 MET A O 1
ATOM 1040 N N . ARG A 1 128 ? 15.224 -18.218 -10.280 1.00 98.25 128 ARG A N 1
ATOM 1041 C CA . ARG A 1 128 ? 16.048 -18.404 -11.486 1.00 98.25 128 ARG A CA 1
ATOM 1042 C C . ARG A 1 128 ? 16.350 -19.871 -11.760 1.00 98.25 128 ARG A C 1
ATOM 1044 O O . ARG A 1 128 ? 16.090 -20.336 -12.860 1.00 98.25 128 ARG A O 1
ATOM 1051 N N . ARG A 1 129 ? 16.803 -20.621 -10.747 1.00 98.44 129 ARG A N 1
ATOM 1052 C CA . ARG A 1 129 ? 17.049 -22.069 -10.892 1.00 98.44 129 ARG A CA 1
ATOM 1053 C C . ARG A 1 129 ? 15.780 -22.824 -11.281 1.00 98.44 129 ARG A C 1
ATOM 1055 O O . ARG A 1 129 ? 15.825 -23.672 -12.157 1.00 98.44 129 ARG A O 1
ATOM 1062 N N . ARG A 1 130 ? 14.642 -22.505 -10.653 1.00 98.44 130 ARG A N 1
ATOM 1063 C CA . ARG A 1 130 ? 13.359 -23.155 -10.972 1.00 98.44 130 ARG A CA 1
ATOM 1064 C C . ARG A 1 130 ? 12.907 -22.873 -12.401 1.00 98.44 130 ARG A C 1
ATOM 1066 O O . ARG A 1 130 ? 12.337 -23.756 -13.024 1.00 98.44 130 ARG A O 1
ATOM 1073 N N . LEU A 1 131 ? 13.133 -21.662 -12.900 1.00 98.31 131 LEU A N 1
ATOM 1074 C CA . LEU A 1 131 ? 12.796 -21.272 -14.268 1.00 98.31 131 LEU A CA 1
ATOM 1075 C C . LEU A 1 131 ? 13.730 -21.939 -15.288 1.00 98.31 131 LEU A C 1
ATOM 1077 O O . LEU A 1 131 ? 13.245 -22.471 -16.284 1.00 98.31 131 LEU A O 1
ATOM 1081 N N . ASP A 1 132 ? 15.030 -21.987 -15.000 1.00 98.12 132 ASP A N 1
ATOM 1082 C CA . ASP A 1 132 ? 16.038 -22.668 -15.823 1.00 98.12 132 ASP A CA 1
ATOM 1083 C C . ASP A 1 132 ? 15.754 -24.178 -15.940 1.00 98.12 132 ASP A C 1
ATOM 1085 O O . ASP A 1 132 ? 15.685 -24.723 -17.039 1.00 98.12 132 ASP A O 1
ATOM 1089 N N . GLU A 1 133 ? 15.427 -24.840 -14.822 1.00 98.31 133 GLU A N 1
ATOM 1090 C CA . GLU A 1 133 ? 14.980 -26.245 -14.791 1.00 98.31 133 GLU A CA 1
ATOM 1091 C C . GLU A 1 133 ? 13.728 -26.508 -15.652 1.00 98.31 133 GLU A C 1
ATOM 1093 O O . GLU A 1 133 ? 13.482 -27.644 -16.053 1.00 98.31 133 GLU A O 1
ATOM 1098 N N . GLN A 1 134 ? 12.913 -25.481 -15.910 1.00 98.25 134 GLN A N 1
ATOM 1099 C CA . GLN A 1 134 ? 11.708 -25.553 -16.744 1.00 98.25 134 GLN A CA 1
ATOM 1100 C C . GLN A 1 134 ? 11.942 -25.043 -18.177 1.00 98.25 134 GLN A C 1
ATOM 1102 O O . GLN A 1 134 ? 10.991 -24.935 -18.949 1.00 98.25 134 GLN A O 1
ATOM 1107 N N . GLY A 1 135 ? 13.188 -24.738 -18.551 1.00 98.25 135 GLY A N 1
ATOM 1108 C CA . GLY A 1 135 ? 13.557 -24.318 -19.903 1.00 98.25 135 GLY A CA 1
ATOM 1109 C C . GLY A 1 135 ? 13.207 -22.867 -20.245 1.00 98.25 135 GLY A C 1
ATOM 1110 O O . GLY A 1 135 ? 13.191 -22.512 -21.424 1.00 98.25 135 GLY A O 1
ATOM 1111 N N . TYR A 1 136 ? 12.920 -22.020 -19.252 1.00 98.25 136 TYR A N 1
ATOM 1112 C CA . TYR A 1 136 ? 12.739 -20.587 -19.486 1.00 98.25 136 TYR A CA 1
ATOM 1113 C C . TYR A 1 136 ? 14.085 -19.919 -19.772 1.00 98.25 136 TYR A C 1
ATOM 1115 O O . TYR A 1 136 ? 15.082 -20.189 -19.109 1.00 98.25 136 TYR A O 1
ATOM 1123 N N . GLN A 1 137 ? 14.094 -18.987 -20.723 1.00 97.19 137 GLN A N 1
ATOM 1124 C CA . GLN A 1 137 ? 15.266 -18.171 -21.031 1.00 97.19 137 GLN A CA 1
ATOM 1125 C C . GLN A 1 137 ? 15.167 -16.837 -20.290 1.00 97.19 137 GLN A C 1
ATOM 1127 O O . GLN A 1 137 ? 14.279 -16.030 -20.566 1.00 97.19 137 GLN A O 1
ATOM 1132 N N . GLU A 1 138 ? 16.064 -16.605 -19.332 1.00 96.75 138 GLU A N 1
ATOM 1133 C CA . GLU A 1 138 ? 16.148 -15.309 -18.658 1.00 96.75 138 GLU A CA 1
ATOM 1134 C C . GLU A 1 138 ? 16.709 -14.248 -19.618 1.00 96.75 138 GLU A C 1
ATOM 1136 O O . GLU A 1 138 ? 17.769 -14.429 -20.218 1.00 96.75 138 GLU A O 1
ATOM 1141 N N . VAL A 1 139 ? 16.001 -13.125 -19.743 1.00 95.94 139 VAL A N 1
ATOM 1142 C CA . VAL A 1 139 ? 16.384 -11.973 -20.573 1.00 95.94 139 VAL A CA 1
ATOM 1143 C C . VAL A 1 139 ? 16.365 -10.690 -19.745 1.00 95.94 139 VAL A C 1
ATOM 1145 O O . VAL A 1 139 ? 15.693 -10.608 -18.716 1.00 95.94 139 VAL A O 1
ATOM 1148 N N . ASN A 1 140 ? 17.091 -9.669 -20.201 1.00 95.25 140 ASN A N 1
ATOM 1149 C CA . ASN A 1 140 ? 17.130 -8.357 -19.560 1.00 95.25 140 ASN A CA 1
ATOM 1150 C C . ASN A 1 140 ? 16.727 -7.260 -20.553 1.00 95.25 140 ASN A C 1
ATOM 1152 O O . ASN A 1 140 ? 17.494 -6.931 -21.457 1.00 95.25 140 ASN A O 1
ATOM 1156 N N . ALA A 1 141 ? 15.537 -6.693 -20.356 1.00 94.75 141 ALA A N 1
ATOM 1157 C CA . ALA A 1 141 ? 15.006 -5.583 -21.144 1.00 94.75 141 ALA A CA 1
ATOM 1158 C C . ALA A 1 141 ? 15.170 -4.233 -20.409 1.00 94.75 141 ALA A C 1
ATOM 1160 O O . ALA A 1 141 ? 15.044 -4.201 -19.174 1.00 94.75 141 ALA A O 1
ATOM 1161 N N . PRO A 1 142 ? 15.384 -3.111 -21.131 1.00 95.44 142 PRO A N 1
ATOM 1162 C CA . PRO A 1 142 ? 15.504 -1.774 -20.543 1.00 95.44 142 PRO A CA 1
ATOM 1163 C C . PRO A 1 142 ? 14.340 -1.393 -19.613 1.00 95.44 142 PRO A C 1
ATOM 1165 O O . PRO A 1 142 ? 13.222 -1.895 -19.731 1.00 95.44 142 PRO A O 1
ATOM 1168 N N . GLN A 1 143 ? 14.610 -0.493 -18.663 1.00 96.25 143 GLN A N 1
ATOM 1169 C CA . GLN A 1 143 ? 13.595 0.040 -17.741 1.00 96.25 143 GLN A CA 1
ATOM 1170 C C . GLN A 1 143 ? 12.907 1.289 -18.299 1.00 96.25 143 GLN A C 1
ATOM 1172 O O . GLN A 1 143 ? 11.729 1.504 -18.037 1.00 96.25 143 GLN A O 1
ATOM 1177 N N . VAL A 1 144 ? 13.638 2.100 -19.066 1.00 96.44 144 VAL A N 1
ATOM 1178 C CA . VAL A 1 144 ? 13.141 3.326 -19.697 1.00 96.44 144 VAL A CA 1
ATOM 1179 C C . VAL A 1 144 ? 12.991 3.057 -21.188 1.00 96.44 144 VAL A C 1
ATOM 1181 O O . VAL A 1 144 ? 13.955 2.663 -21.843 1.00 96.44 144 VAL A O 1
ATOM 1184 N N . LEU A 1 145 ? 11.774 3.221 -21.701 1.00 95.75 145 LEU A N 1
ATOM 1185 C CA . LEU A 1 145 ? 11.404 2.885 -23.077 1.00 95.75 145 LEU A CA 1
ATOM 1186 C C . LEU A 1 145 ? 10.627 4.043 -23.709 1.00 95.75 145 LEU A C 1
ATOM 1188 O O . LEU A 1 145 ? 9.920 4.776 -23.012 1.00 95.75 145 LEU A O 1
ATOM 1192 N N . ASP A 1 146 ? 10.777 4.205 -25.023 1.00 95.56 146 ASP A N 1
ATOM 1193 C CA . ASP A 1 146 ? 10.127 5.264 -25.798 1.00 95.56 146 ASP A CA 1
ATOM 1194 C C . ASP A 1 146 ? 8.595 5.155 -25.715 1.00 95.56 146 ASP A C 1
ATOM 1196 O O . ASP A 1 146 ? 8.031 4.055 -25.728 1.00 95.56 146 ASP A O 1
ATOM 1200 N N . LYS A 1 147 ? 7.912 6.303 -25.635 1.00 95.44 147 LYS A N 1
ATOM 1201 C CA . LYS A 1 147 ? 6.445 6.400 -25.606 1.00 95.44 147 LYS A CA 1
ATOM 1202 C C . LYS A 1 147 ? 5.766 5.569 -26.701 1.00 95.44 147 LYS A C 1
ATOM 1204 O O . LYS A 1 147 ? 4.746 4.936 -26.424 1.00 95.44 147 LYS A O 1
ATOM 1209 N N . SER A 1 148 ? 6.334 5.537 -27.904 1.00 96.00 148 SER A N 1
ATOM 1210 C CA . SER A 1 148 ? 5.772 4.834 -29.064 1.00 96.00 148 SER A CA 1
ATOM 1211 C C . SER A 1 148 ? 5.545 3.339 -28.815 1.00 96.00 148 SER A C 1
ATOM 1213 O O . SER A 1 148 ? 4.574 2.773 -29.320 1.00 96.00 148 SER A O 1
ATOM 1215 N N . LEU A 1 149 ? 6.362 2.692 -27.976 1.00 96.25 149 LEU A N 1
ATOM 1216 C CA . LEU A 1 149 ? 6.172 1.290 -27.592 1.00 96.25 149 LEU A CA 1
ATOM 1217 C C . LEU A 1 149 ? 4.896 1.094 -26.754 1.00 96.25 149 LEU A C 1
ATOM 1219 O O . LEU A 1 149 ? 4.133 0.139 -26.939 1.00 96.25 149 LEU A O 1
ATOM 1223 N N . TRP A 1 150 ? 4.630 2.023 -25.840 1.00 96.19 150 TRP A N 1
ATOM 1224 C CA . TRP A 1 150 ? 3.445 2.005 -24.981 1.00 96.19 150 TRP A CA 1
ATOM 1225 C C . TRP A 1 150 ? 2.174 2.345 -25.758 1.00 96.19 150 TRP A C 1
ATOM 1227 O O . TRP A 1 150 ? 1.112 1.799 -25.463 1.00 96.19 150 TRP A O 1
ATOM 1237 N N . GLU A 1 151 ? 2.276 3.212 -26.765 1.00 95.88 151 GLU A N 1
ATOM 1238 C CA . GLU A 1 151 ? 1.178 3.505 -27.691 1.00 95.88 151 GLU A CA 1
ATOM 1239 C C . GLU A 1 151 ? 0.867 2.295 -28.569 1.00 95.88 151 GLU A C 1
ATOM 1241 O O . GLU A 1 151 ? -0.288 1.885 -28.661 1.00 95.88 151 GLU A O 1
ATOM 1246 N N . THR A 1 152 ? 1.901 1.666 -29.130 1.00 96.38 152 THR A N 1
ATOM 1247 C CA . THR A 1 152 ? 1.765 0.472 -29.977 1.00 96.38 152 THR A CA 1
ATOM 1248 C C . THR A 1 152 ? 1.131 -0.689 -29.216 1.00 96.38 152 THR A C 1
ATOM 1250 O O . THR A 1 152 ? 0.269 -1.387 -29.743 1.00 96.38 152 THR A O 1
ATOM 1253 N N . SER A 1 153 ? 1.511 -0.882 -27.952 1.00 95.31 153 SER A N 1
ATOM 1254 C CA . SER A 1 153 ? 0.918 -1.917 -27.097 1.00 95.31 153 SER A CA 1
ATOM 1255 C C . SER A 1 153 ? -0.448 -1.532 -26.506 1.00 95.31 153 SER A C 1
ATOM 1257 O O . SER A 1 153 ? -1.057 -2.345 -25.816 1.00 95.31 153 SER A O 1
ATOM 1259 N N . GLY A 1 154 ? -0.926 -0.301 -26.725 1.00 94.94 154 GLY A N 1
ATOM 1260 C CA . GLY A 1 154 ? -2.179 0.233 -26.181 1.00 94.94 154 GLY A CA 1
ATOM 1261 C C . GLY A 1 154 ? -2.121 0.659 -24.707 1.00 94.94 154 GLY A C 1
ATOM 1262 O O . GLY A 1 154 ? -3.023 1.353 -24.233 1.00 94.94 154 GLY A O 1
ATOM 1263 N N . HIS A 1 155 ? -1.060 0.311 -23.973 1.00 95.69 155 HIS A N 1
ATOM 1264 C CA . HIS A 1 155 ? -0.918 0.610 -22.544 1.00 95.69 155 HIS A CA 1
ATOM 1265 C C . HIS A 1 155 ? -0.855 2.105 -22.251 1.00 95.69 155 HIS A C 1
ATOM 1267 O O . HIS A 1 155 ? -1.277 2.521 -21.176 1.00 95.69 155 HIS A O 1
ATOM 1273 N N . TRP A 1 156 ? -0.408 2.923 -23.204 1.00 94.88 156 TRP A N 1
ATOM 1274 C CA . TRP A 1 156 ? -0.433 4.373 -23.037 1.00 94.88 156 TRP A CA 1
ATOM 1275 C C . TRP A 1 156 ? -1.851 4.909 -22.785 1.00 94.88 156 TRP A C 1
ATOM 1277 O O . TRP A 1 156 ? -2.028 5.835 -22.002 1.00 94.88 156 TRP A O 1
ATOM 1287 N N . GLY A 1 157 ? -2.883 4.320 -23.396 1.00 94.12 157 GLY A N 1
ATOM 1288 C CA . GLY A 1 157 ? -4.268 4.738 -23.160 1.00 94.12 157 GLY A CA 1
ATOM 1289 C C . GLY A 1 157 ? -4.773 4.384 -21.760 1.00 94.12 157 GLY A C 1
ATOM 1290 O O . GLY A 1 157 ? -5.447 5.191 -21.129 1.00 94.12 157 GLY A O 1
ATOM 1291 N N . TRP A 1 158 ? -4.424 3.193 -21.270 1.00 91.94 158 TRP A N 1
ATOM 1292 C CA . TRP A 1 158 ? -4.971 2.633 -20.028 1.00 91.94 158 TRP A CA 1
ATOM 1293 C C . TRP A 1 158 ? -4.168 2.985 -18.774 1.00 91.94 158 TRP A C 1
ATOM 1295 O O . TRP A 1 158 ? -4.743 3.123 -17.700 1.00 91.94 158 TRP A O 1
ATOM 1305 N N . TYR A 1 159 ? -2.844 3.096 -18.901 1.00 94.00 159 TYR A N 1
ATOM 1306 C CA . TYR A 1 159 ? -1.922 3.161 -17.765 1.00 94.00 159 TYR A CA 1
ATOM 1307 C C . TYR A 1 159 ? -1.192 4.493 -17.628 1.00 94.00 159 TYR A C 1
ATOM 1309 O O . TYR A 1 159 ? -0.513 4.668 -16.622 1.00 94.00 159 TYR A O 1
ATOM 1317 N N . ARG A 1 160 ? -1.312 5.440 -18.573 1.00 93.75 160 ARG A N 1
ATOM 1318 C CA . ARG A 1 160 ? -0.532 6.695 -18.523 1.00 93.75 160 ARG A CA 1
ATOM 1319 C C . ARG A 1 160 ? -0.659 7.450 -17.197 1.00 93.75 160 ARG A C 1
ATOM 1321 O O . ARG A 1 160 ? 0.330 8.001 -16.733 1.00 93.75 160 ARG A O 1
ATOM 1328 N N . ASP A 1 161 ? -1.835 7.419 -16.571 1.00 92.88 161 ASP A N 1
ATOM 1329 C CA . ASP A 1 161 ? -2.099 8.125 -15.311 1.00 92.88 161 ASP A CA 1
ATOM 1330 C C . ASP A 1 161 ? -1.439 7.418 -14.103 1.00 92.88 161 ASP A C 1
ATOM 1332 O O . ASP A 1 161 ? -1.344 7.985 -13.019 1.00 92.88 161 ASP A O 1
ATOM 1336 N N . ALA A 1 162 ? -0.943 6.192 -14.298 1.00 93.50 162 ALA A N 1
ATOM 1337 C CA . ALA A 1 162 ? -0.201 5.379 -13.335 1.00 93.50 162 ALA A CA 1
ATOM 1338 C C . ALA A 1 162 ? 1.253 5.095 -13.782 1.00 93.50 162 ALA A C 1
ATOM 1340 O O . ALA A 1 162 ? 1.898 4.187 -13.256 1.00 93.50 162 ALA A O 1
ATOM 1341 N N . MET A 1 163 ? 1.776 5.838 -14.764 1.00 95.19 163 MET A N 1
ATOM 1342 C CA . MET A 1 163 ? 3.137 5.686 -15.291 1.00 95.19 163 MET A CA 1
ATOM 1343 C C . MET A 1 163 ? 4.012 6.888 -14.933 1.00 95.19 163 MET A C 1
ATOM 1345 O O . MET A 1 163 ? 3.567 8.033 -14.958 1.00 95.19 163 MET A O 1
ATOM 1349 N N . PHE A 1 164 ? 5.301 6.641 -14.686 1.00 95.19 164 PHE A N 1
ATOM 1350 C CA . PHE A 1 164 ? 6.282 7.719 -14.585 1.00 95.19 164 PHE A CA 1
ATOM 1351 C C . PHE A 1 164 ? 6.739 8.139 -15.982 1.00 95.19 164 PHE A C 1
ATOM 1353 O O . PHE A 1 164 ? 7.356 7.354 -16.708 1.00 95.19 164 PHE A O 1
ATOM 1360 N N . LYS A 1 165 ? 6.459 9.395 -16.340 1.00 94.88 165 LYS A N 1
ATOM 1361 C CA . LYS A 1 165 ? 7.030 10.049 -17.519 1.00 94.88 165 LYS A CA 1
ATOM 1362 C C . LYS A 1 165 ? 8.502 10.367 -17.252 1.00 94.88 165 LYS A C 1
ATOM 1364 O O . LYS A 1 165 ? 8.830 10.937 -16.217 1.00 94.88 165 LYS A O 1
ATOM 1369 N N . VAL A 1 166 ? 9.368 10.025 -18.200 1.00 94.62 166 VAL A N 1
ATOM 1370 C CA . VAL A 1 166 ? 10.804 10.313 -18.156 1.00 94.62 166 VAL A CA 1
ATOM 1371 C C . VAL A 1 166 ? 11.151 11.204 -19.343 1.00 94.62 166 VAL A C 1
ATOM 1373 O O . VAL A 1 166 ? 10.789 10.907 -20.482 1.00 94.62 166 VAL A O 1
ATOM 1376 N N . THR A 1 167 ? 11.842 12.304 -19.073 1.00 91.88 167 THR A N 1
ATOM 1377 C CA . THR A 1 167 ? 12.377 13.230 -20.078 1.00 91.88 167 THR A CA 1
ATOM 1378 C C . THR A 1 167 ? 13.867 13.420 -19.839 1.00 91.88 167 THR A C 1
ATOM 1380 O O . THR A 1 167 ? 14.387 13.058 -18.780 1.00 91.88 167 THR A O 1
ATOM 1383 N N . VAL A 1 168 ? 14.568 13.968 -20.829 1.00 90.00 168 VAL A N 1
ATOM 1384 C CA . VAL A 1 168 ? 15.962 14.381 -20.656 1.00 90.00 168 VAL A CA 1
ATOM 1385 C C . VAL A 1 168 ? 16.035 15.419 -19.528 1.00 90.00 168 VAL A C 1
ATOM 1387 O O . VAL A 1 168 ? 15.137 16.243 -19.380 1.00 90.00 168 VAL A O 1
ATOM 1390 N N . ALA A 1 169 ? 17.070 15.328 -18.691 1.00 88.75 169 ALA A N 1
ATOM 1391 C CA . ALA A 1 169 ? 17.197 16.143 -17.480 1.00 88.75 169 ALA A CA 1
ATOM 1392 C C . ALA A 1 169 ? 17.723 17.567 -17.731 1.00 88.75 169 ALA A C 1
ATOM 1394 O O . ALA A 1 169 ? 17.726 18.374 -16.811 1.00 88.75 169 ALA A O 1
ATOM 1395 N N . GLY A 1 170 ? 18.243 17.847 -18.929 1.00 87.44 170 GLY A N 1
ATOM 1396 C CA . GLY A 1 170 ? 18.776 19.163 -19.274 1.00 87.44 170 GLY A CA 1
ATOM 1397 C C . GLY A 1 170 ? 17.657 20.162 -19.548 1.00 87.44 170 GLY A C 1
ATOM 1398 O O . GLY A 1 170 ? 16.713 19.830 -20.258 1.00 87.44 170 GLY A O 1
ATOM 1399 N N . ASP A 1 171 ? 17.802 21.375 -19.020 1.00 81.69 171 ASP A N 1
ATOM 1400 C CA . ASP A 1 171 ? 16.808 22.444 -19.171 1.00 81.69 171 ASP A CA 1
ATOM 1401 C C . ASP A 1 171 ? 16.783 23.042 -20.596 1.00 81.69 171 ASP A C 1
ATOM 1403 O O . ASP A 1 171 ? 15.728 23.459 -21.064 1.00 81.69 171 ASP A O 1
ATOM 1407 N N . ASP A 1 172 ? 17.920 23.011 -21.307 1.00 81.56 172 ASP A N 1
ATOM 1408 C CA . ASP A 1 172 ? 18.097 23.525 -22.676 1.00 81.56 172 ASP A CA 1
ATOM 1409 C C . ASP A 1 172 ? 18.493 22.388 -23.638 1.00 81.56 172 ASP A C 1
ATOM 1411 O O . ASP A 1 172 ? 19.639 22.277 -24.084 1.00 81.56 172 ASP A O 1
ATOM 1415 N N . THR A 1 173 ? 17.561 21.479 -23.917 1.00 80.25 173 THR A N 1
ATOM 1416 C CA . THR A 1 173 ? 17.765 20.374 -24.864 1.00 80.25 173 THR A CA 1
ATOM 1417 C C . THR A 1 173 ? 16.742 20.426 -25.992 1.00 80.25 173 THR A C 1
ATOM 1419 O O . THR A 1 173 ? 15.556 20.592 -25.739 1.00 80.25 173 THR A O 1
ATOM 1422 N N . ASP A 1 174 ? 17.196 20.230 -27.235 1.00 82.06 174 ASP A N 1
ATOM 1423 C CA . ASP A 1 174 ? 16.320 20.088 -28.412 1.00 82.06 174 ASP A CA 1
ATOM 1424 C C . ASP A 1 174 ? 15.650 18.694 -28.489 1.00 82.06 174 ASP A C 1
ATOM 1426 O O . ASP A 1 174 ? 14.995 18.354 -29.476 1.00 82.06 174 ASP A O 1
ATOM 1430 N N . ASP A 1 175 ? 15.863 17.833 -27.487 1.00 83.19 175 ASP A N 1
ATOM 1431 C CA . ASP A 1 175 ? 15.337 16.470 -27.455 1.00 83.19 175 ASP A CA 1
ATOM 1432 C C . ASP A 1 175 ? 13.975 16.401 -26.749 1.00 83.19 175 ASP A C 1
ATOM 1434 O O . ASP A 1 175 ? 13.873 16.119 -25.554 1.00 83.19 175 ASP A O 1
ATOM 1438 N N . ASP A 1 176 ? 12.913 16.596 -27.531 1.00 84.56 176 ASP A N 1
ATOM 1439 C CA . ASP A 1 176 ? 11.515 16.541 -27.079 1.00 84.56 176 ASP A CA 1
ATOM 1440 C C . ASP A 1 176 ? 10.978 15.110 -26.864 1.00 84.56 176 ASP A C 1
ATOM 1442 O O . ASP A 1 176 ? 9.770 14.901 -26.668 1.00 84.56 176 ASP A O 1
ATOM 1446 N N . ARG A 1 177 ? 11.833 14.080 -26.932 1.00 90.50 177 ARG A N 1
ATOM 1447 C CA . ARG A 1 177 ? 11.376 12.694 -26.794 1.00 90.50 177 ARG A CA 1
ATOM 1448 C C . ARG A 1 177 ? 10.826 12.427 -25.400 1.00 90.50 177 ARG A C 1
ATOM 1450 O O . ARG A 1 177 ? 11.403 12.770 -24.369 1.00 90.50 177 ARG A O 1
ATOM 1457 N N . VAL A 1 178 ? 9.697 11.724 -25.385 1.00 93.19 178 VAL A N 1
ATOM 1458 C CA . VAL A 1 178 ? 9.045 11.269 -24.162 1.00 93.19 178 VAL A CA 1
ATOM 1459 C C . VAL A 1 178 ? 9.312 9.787 -23.984 1.00 93.19 178 VAL A C 1
ATOM 1461 O O . VAL A 1 178 ? 8.958 8.967 -24.829 1.00 93.19 178 VAL A O 1
ATOM 1464 N N . PHE A 1 179 ? 9.869 9.447 -22.833 1.00 95.50 179 PHE A N 1
ATOM 1465 C CA . PHE A 1 179 ? 10.038 8.077 -22.391 1.00 95.50 179 PHE A CA 1
ATOM 1466 C C . PHE A 1 179 ? 9.110 7.798 -21.210 1.00 95.50 179 PHE A C 1
ATOM 1468 O O . PHE A 1 179 ? 8.544 8.706 -20.592 1.00 95.50 179 PHE A O 1
ATOM 1475 N N . ALA A 1 180 ? 8.970 6.525 -20.869 1.00 96.44 180 ALA A N 1
ATOM 1476 C CA . ALA A 1 180 ? 8.350 6.117 -19.622 1.00 96.44 180 ALA A CA 1
ATOM 1477 C C . ALA A 1 180 ? 9.181 5.040 -18.933 1.00 96.44 180 ALA A C 1
ATOM 1479 O O . ALA A 1 180 ? 9.778 4.179 -19.590 1.00 96.44 180 ALA A O 1
ATOM 1480 N N . LEU A 1 181 ? 9.183 5.082 -17.601 1.0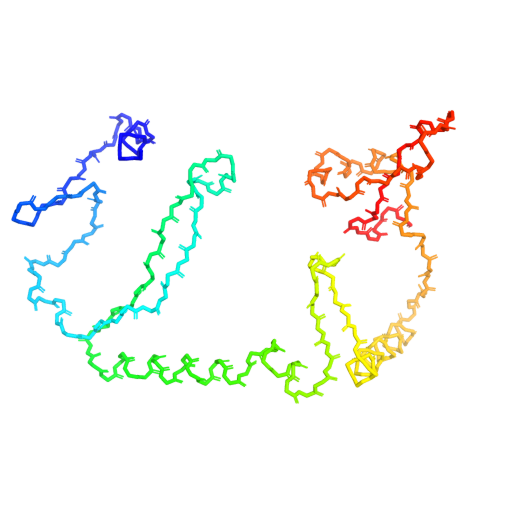0 96.38 181 LEU A N 1
ATOM 1481 C CA . LEU A 1 181 ? 9.606 3.941 -16.802 1.00 96.38 181 LEU A CA 1
ATOM 1482 C C . LEU A 1 181 ? 8.557 2.841 -16.972 1.00 96.38 181 LEU A C 1
ATOM 1484 O O . LEU A 1 181 ? 7.362 3.091 -16.796 1.00 96.38 181 LEU A O 1
ATOM 1488 N N . LYS A 1 182 ? 8.990 1.634 -17.332 1.00 95.56 182 LYS A N 1
ATOM 1489 C CA . LYS A 1 182 ? 8.070 0.544 -17.640 1.00 95.56 182 LYS A CA 1
ATOM 1490 C C . LYS A 1 182 ? 7.162 0.213 -16.441 1.00 95.56 182 LYS A C 1
ATOM 1492 O O . LYS A 1 182 ? 7.673 -0.113 -15.371 1.00 95.56 182 LYS A O 1
ATOM 1497 N N . PRO A 1 183 ? 5.824 0.227 -16.598 1.00 94.56 183 PRO A N 1
ATOM 1498 C CA . PRO A 1 183 ? 4.904 -0.244 -15.560 1.00 94.56 183 PRO A CA 1
ATOM 1499 C C . PRO A 1 183 ? 4.813 -1.778 -15.526 1.00 94.56 183 PRO A C 1
ATOM 1501 O O . PRO A 1 183 ? 4.250 -2.353 -14.600 1.00 94.56 183 PRO A O 1
ATOM 1504 N N . MET A 1 184 ? 5.334 -2.450 -16.559 1.00 95.38 184 MET A N 1
ATOM 1505 C CA . MET A 1 184 ? 5.316 -3.900 -16.730 1.00 95.38 184 MET A CA 1
ATOM 1506 C C . MET A 1 184 ? 6.383 -4.348 -17.732 1.00 95.38 184 MET A C 1
ATOM 1508 O O . MET A 1 184 ? 6.903 -3.539 -18.494 1.00 95.38 184 MET A O 1
ATOM 1512 N N . ASN A 1 185 ? 6.682 -5.648 -17.766 1.00 94.25 185 ASN A N 1
ATOM 1513 C CA . ASN A 1 185 ? 7.719 -6.198 -18.644 1.00 94.25 185 ASN A CA 1
ATOM 1514 C C . ASN A 1 185 ? 7.223 -6.612 -20.041 1.00 94.25 185 ASN A C 1
ATOM 1516 O O . ASN A 1 185 ? 8.058 -6.825 -20.904 1.00 94.25 185 ASN A O 1
ATOM 1520 N N . CYS A 1 186 ? 5.909 -6.737 -20.275 1.00 89.00 186 CYS A N 1
ATOM 1521 C CA . CYS A 1 186 ? 5.374 -7.394 -21.478 1.00 89.00 186 CYS A CA 1
ATOM 1522 C C . CYS A 1 186 ? 5.748 -6.737 -22.823 1.00 89.00 186 CYS A C 1
ATOM 1524 O O . CYS A 1 186 ? 5.979 -7.490 -23.763 1.00 89.00 186 CYS A O 1
ATOM 1526 N N . PRO A 1 187 ? 5.782 -5.394 -22.971 1.00 86.00 187 PRO A N 1
ATOM 1527 C CA . PRO A 1 187 ? 6.139 -4.786 -24.260 1.00 86.00 187 PRO A CA 1
ATOM 1528 C C . PRO A 1 187 ? 7.640 -4.770 -24.572 1.00 86.00 187 PRO A C 1
ATOM 1530 O O . PRO A 1 187 ? 7.998 -4.475 -25.709 1.00 86.00 187 PRO A O 1
ATOM 1533 N N . GLY A 1 188 ? 8.489 -4.969 -23.558 1.00 70.69 188 GLY A N 1
ATOM 1534 C CA . GLY A 1 188 ? 9.946 -4.861 -23.672 1.00 70.69 188 GLY A CA 1
ATOM 1535 C C . GLY A 1 188 ? 10.635 -6.137 -24.129 1.00 70.69 188 GLY A C 1
ATOM 1536 O O . GLY A 1 188 ? 9.952 -7.163 -24.330 1.00 70.69 188 GLY A O 1
#

Foldseek 3Di:
DQVVVVVPDDPPDDWDKDDDVVDIDGDPDDDDPDPVQQPDLKDWDDKDWAADVRDPVGDIDIDIDMDGDNDNVVSVVVVVVVVVVVVVPCQVVCVVVVAWDDDPVDVPDIGGDPNNVVVVVVVVVVVVVVCVVVVHDDDDDDQKAFPVLCVVVVVCVVCVVVWDWDDDPDPDDPDPTIITGDPDDVSD

Sequence (188 aa):
YKLELIDAIPDDQDLKIYAQGDWFDLCRGPHMASTGQIGNAFKLMKVAGAYWRGDSNNPMLTRIYGTAWADQAQLDAYQTMLEEAEKRDHRKLGREMDLFHFQEEGPGVVFWHAKGWKMFQNLVNYMRRRLDEQGYQEVNAPQVLDKSLWETSGHWGWYRDAMFKVTVAGDDTDDDRVFALKPMNCPG

Secondary structure (DSSP, 8-state):
-HHHHHHTS-TTS---EEEETTEEEE------S-GGGG-S-EEEEEEEEEEGGG-TTSPEEEEEEEEE-SSHHHHHHHHHHHHHHHHT-HHHHHHHTT-EE--TTSTT--EE-HHHHHHHHHHHHHHHHHHHTTT-------SEEEHHHHHHTSHHHHHGGGS-EE--S-SS-S----EEE-S-STT-

pLDDT: mean 93.87, std 4.25, range [70.69, 98.56]